Protein AF-A0A9W6T6T3-F1 (afdb_monomer_lite)

Organism: Ambrosiozyma monospora (NCBI:txid43982)

InterPro domains:
  IPR010401 Glycogen debranching enzyme [PTHR10569] (1-348)
  IPR017853 Glycoside hydrolase superfamily [SSF51445] (8-348)
  IPR032792 Glycogen debranching enzyme, glucanotransferase domain [PF14701] (1-348)

Radius of gyration: 26.03 Å; chains: 1; bounding box: 67×45×72 Å

Foldseek 3Di:
DQVCCCPVPVDFFADADEQWWDFLPDPVCLVVVLQFQWCVLAQLCVLLLLLLVQQLVCLACVVVVVQFQFQADVVSLVSVLVVCVVRRVVVSVSLQQQAAPLVVLLVVLVCCLPPVVVVAPLPDDDDPVCLPPLLSVLVVQLVPFFPDHGAGGDGNPRDGNSRVVNNPLCNNPNSDDSVVSSVSSSSSRVSNCVVSVVVVVVLVVLLSVLLSVVLCQQCPDPNHVNLGGRHSVRGSDARQWSWDQHPVRDIITGGFAADADVDQLQDQCSHRVHPCSSSVRGPGDSRIGTGDCDPHCVSRVVSLVVLLVVLLVSLLSGQEYEYPSVSNDHPVSVVVSVVSSCVNPVRYDYDDDDDD

Secondary structure (DSSP, 8-state):
-HHHHHHHH----EEEE--SEEETT-SHHHH-GGGB--TTT-GGGHHHHHHHHHHHHHHHHTTTTT--SS--SHHHHHHHHHHHIIIIIHHHTGGGGTS--HHHHHHHHHHHHHH-GGG--------HHHHT-HHHHHHHHHHHS-SS---S-STT-----HHHHHHHHHHHH-S--HHHHHHHHHHHHHHHHHHHHHHHHHHHHHHHHHHHHHHHHHHT-TTS----S--SSS-SS--SEEEEE-TTS-EEEEEEEEEETT--TTS-TTSTT--HHHHT-EEEEEEEEEB---SSGGGSHHHHHHHHHHHHHHHTT-SEEEETTGGGS-HHHHHHHHHHHHHH-TT-EEE-----

pLDDT: mean 94.69, std 6.97, range [38.06, 98.81]

Sequence (356 aa):
MIEDLESQHGILSLTDVVFNHTANNSPWIRDHPEVGYNAETAPHLTSAIELDKLLLHFSKYMKLHGYPSLIKDTSDLLKVMDGIKIHVLGDLKLWQFYVLNVIELLSELKEIWSTKKDKLTGKVHVPSDIVDNLSKLAEFVGKECSDKEFTLGVRYGNKIDTLKFADILLSIRGDADYSEIESYATKILDEVNLPLYRMYDEDSQEILEQLYNRIKYQRLEPNGPKLGEVTEDSPLTEPYFTRFTGKDGKEWALANNGWIWGGNPLVDFASSQSRCYLRREVIVWGDCVKLRYGKSPEDSPYLWSRMIEYAKLCASIFHGFRIDNCHSTPIHVGEALLDAAREVNPNLSHASLFHR

Structure (mmCIF, N/CA/C/O backbone):
data_AF-A0A9W6T6T3-F1
#
_entry.id   AF-A0A9W6T6T3-F1
#
loop_
_atom_site.group_PDB
_atom_site.id
_atom_site.type_symbol
_atom_site.label_atom_id
_atom_site.label_alt_id
_atom_site.label_comp_id
_atom_site.label_asym_id
_atom_site.label_entity_id
_atom_site.label_seq_id
_atom_site.pdbx_PDB_ins_code
_atom_site.Cartn_x
_atom_site.Cartn_y
_atom_site.Cartn_z
_atom_site.occupancy
_atom_site.B_iso_or_equiv
_atom_site.auth_seq_id
_atom_site.auth_comp_id
_atom_site.auth_asym_id
_atom_site.auth_atom_id
_atom_site.pdbx_PDB_model_num
ATOM 1 N N . MET A 1 1 ? -30.096 -10.503 31.276 1.00 93.50 1 MET A N 1
ATOM 2 C CA . MET A 1 1 ? -29.857 -9.052 31.084 1.00 93.50 1 MET A CA 1
ATOM 3 C C . MET A 1 1 ? -30.641 -8.493 29.906 1.00 93.50 1 MET A C 1
ATOM 5 O O . MET A 1 1 ? -31.524 -7.691 30.153 1.00 93.50 1 MET A O 1
ATOM 9 N N . ILE A 1 2 ? -30.347 -8.858 28.646 1.00 95.06 2 ILE A N 1
ATOM 10 C CA . ILE A 1 2 ? -31.084 -8.292 27.493 1.00 95.06 2 ILE A CA 1
ATOM 11 C C . ILE A 1 2 ? -32.568 -8.681 27.530 1.00 95.06 2 ILE A C 1
ATOM 13 O O . ILE A 1 2 ? -33.424 -7.813 27.414 1.00 95.06 2 ILE A O 1
ATOM 17 N N . GLU A 1 3 ? -32.867 -9.947 27.819 1.00 94.62 3 GLU A N 1
ATOM 18 C CA . GLU A 1 3 ? -34.244 -10.419 28.038 1.00 94.62 3 GLU A CA 1
ATOM 19 C C . GLU A 1 3 ? -34.943 -9.695 29.207 1.00 94.62 3 GLU A C 1
ATOM 21 O O . GLU A 1 3 ? -36.148 -9.455 29.161 1.00 94.62 3 GLU A O 1
ATOM 26 N N . ASP A 1 4 ? -34.201 -9.294 30.247 1.00 96.56 4 ASP A N 1
ATOM 27 C CA . ASP A 1 4 ? -34.761 -8.532 31.373 1.00 96.56 4 ASP A CA 1
ATOM 28 C C . ASP A 1 4 ? -35.130 -7.106 30.946 1.00 96.56 4 ASP A C 1
ATOM 30 O O . ASP A 1 4 ? -36.181 -6.601 31.330 1.00 96.56 4 ASP A O 1
ATOM 34 N N . LEU A 1 5 ? -34.299 -6.458 30.121 1.00 96.50 5 LEU A N 1
ATOM 35 C CA . LEU A 1 5 ? -34.596 -5.128 29.575 1.00 96.50 5 LEU A CA 1
ATOM 36 C C . LEU A 1 5 ? -35.877 -5.137 28.737 1.00 96.50 5 LEU A C 1
ATOM 38 O O . LEU A 1 5 ? -36.7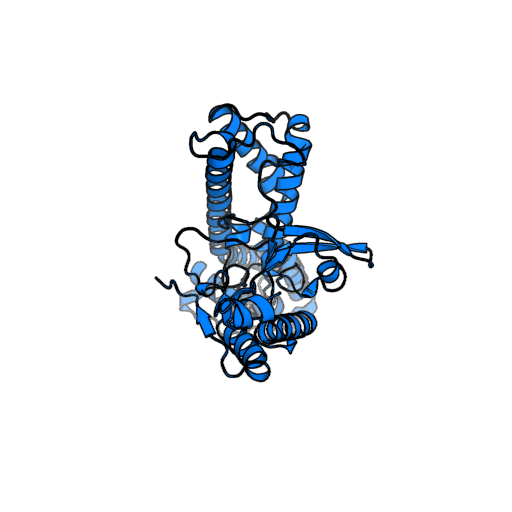01 -4.229 28.859 1.00 96.50 5 LEU A O 1
ATOM 42 N N . GLU A 1 6 ? -36.070 -6.174 27.928 1.00 94.88 6 GLU A N 1
ATOM 43 C CA . GLU A 1 6 ? -37.283 -6.317 27.132 1.00 94.88 6 GLU A CA 1
ATOM 44 C C . GLU A 1 6 ? -38.496 -6.615 28.023 1.00 94.88 6 GLU A C 1
ATOM 46 O O . GLU A 1 6 ? -39.468 -5.859 28.024 1.00 94.88 6 GLU A O 1
ATOM 51 N N . SER A 1 7 ? -38.434 -7.678 28.827 1.00 95.88 7 SER A N 1
ATOM 52 C CA . SER A 1 7 ? -39.594 -8.169 29.582 1.00 95.88 7 SER A CA 1
ATOM 53 C C . SER A 1 7 ? -40.001 -7.277 30.757 1.00 95.88 7 SER A C 1
ATOM 55 O O . SER A 1 7 ? -41.193 -7.145 31.036 1.00 95.88 7 SER A O 1
ATOM 57 N N . GLN A 1 8 ? -39.043 -6.653 31.450 1.00 97.19 8 GLN A N 1
ATOM 58 C CA . GLN A 1 8 ? -39.311 -5.854 32.653 1.00 97.19 8 GLN A CA 1
ATOM 59 C C . GLN A 1 8 ? -39.469 -4.365 32.352 1.00 97.19 8 GLN A C 1
ATOM 61 O O . GLN A 1 8 ? -40.136 -3.653 33.105 1.00 97.19 8 GLN A O 1
ATOM 66 N N . HIS A 1 9 ? -38.856 -3.880 31.268 1.00 96.94 9 HIS A N 1
ATOM 67 C CA . HIS A 1 9 ? -38.812 -2.451 30.961 1.00 96.94 9 HIS A CA 1
ATOM 68 C C . HIS A 1 9 ? -39.377 -2.089 29.582 1.00 96.94 9 HIS A C 1
ATOM 70 O O . HIS A 1 9 ? -39.534 -0.902 29.304 1.00 96.94 9 HIS A O 1
ATOM 76 N N . GLY A 1 10 ? -39.723 -3.063 28.732 1.00 95.81 10 GLY A N 1
ATOM 77 C CA . GLY A 1 10 ? -40.224 -2.808 27.378 1.00 95.81 10 GLY A CA 1
ATOM 78 C C . GLY A 1 10 ? -39.170 -2.192 26.452 1.00 95.81 10 GLY A C 1
ATOM 79 O O . GLY A 1 10 ? -39.522 -1.468 25.522 1.00 95.81 10 GLY A O 1
ATOM 80 N N . ILE A 1 11 ? -37.879 -2.417 26.733 1.00 96.38 11 ILE A N 1
ATOM 81 C CA . ILE A 1 11 ? -36.758 -1.789 26.026 1.00 96.38 11 ILE A CA 1
ATOM 82 C C . ILE A 1 11 ? -36.092 -2.802 25.093 1.00 96.38 11 ILE A C 1
ATOM 84 O O . ILE A 1 11 ? -35.477 -3.769 25.542 1.00 96.38 11 ILE A O 1
ATOM 88 N N . LEU A 1 12 ? -36.138 -2.526 23.788 1.00 95.12 12 LEU A N 1
ATOM 89 C CA . LEU A 1 12 ? -35.364 -3.267 22.791 1.00 95.12 12 LEU A CA 1
ATOM 90 C C . LEU A 1 12 ? -33.901 -2.813 22.798 1.00 95.12 12 LEU A C 1
ATOM 92 O O . LEU A 1 12 ? -33.588 -1.645 23.025 1.00 95.12 12 LEU A O 1
ATOM 96 N N . SER A 1 13 ? -33.001 -3.751 22.517 1.00 94.81 13 SER A N 1
ATOM 97 C CA . SER A 1 13 ? -31.551 -3.540 22.593 1.00 94.81 13 SER A CA 1
ATOM 98 C C . SER A 1 13 ? -30.874 -3.725 21.238 1.00 94.81 13 SER A C 1
ATOM 100 O O . SER A 1 13 ? -31.134 -4.711 20.546 1.00 94.81 13 SER A O 1
ATOM 102 N N . LEU A 1 14 ? -29.966 -2.807 20.905 1.00 94.94 14 LEU A N 1
ATOM 103 C CA . LEU A 1 14 ? -29.114 -2.833 19.713 1.00 94.94 14 LEU A CA 1
ATOM 104 C C . LEU A 1 14 ? -27.651 -3.052 20.119 1.00 94.94 14 LEU A C 1
ATOM 106 O O . LEU A 1 14 ? -27.259 -2.682 21.226 1.00 94.94 14 LEU A O 1
ATOM 110 N N . THR A 1 15 ? -26.841 -3.597 19.212 1.00 95.69 15 THR A N 1
ATOM 111 C CA . THR A 1 15 ? -25.385 -3.695 19.391 1.00 95.69 15 THR A CA 1
ATOM 112 C C . THR A 1 15 ? -24.632 -3.077 18.223 1.00 95.69 15 THR A C 1
ATOM 114 O O . THR A 1 15 ? -25.112 -3.107 17.087 1.00 95.69 15 THR A O 1
ATOM 117 N N . ASP A 1 16 ? -23.462 -2.511 18.508 1.00 95.56 16 ASP A N 1
ATOM 118 C CA . ASP A 1 16 ? -22.527 -2.088 17.474 1.00 95.56 16 ASP A CA 1
ATOM 119 C C . ASP A 1 16 ? -21.850 -3.311 16.863 1.00 95.56 16 ASP A C 1
ATOM 121 O O . ASP A 1 16 ? -21.204 -4.096 17.563 1.00 95.56 16 ASP A O 1
ATOM 125 N N . VAL A 1 17 ? -21.986 -3.456 15.547 1.00 96.62 17 VAL A N 1
ATOM 126 C CA . VAL A 1 17 ? -21.269 -4.469 14.777 1.00 96.62 17 VAL A CA 1
ATOM 127 C C . VAL A 1 17 ? -20.178 -3.817 13.948 1.00 96.62 17 VAL A C 1
ATOM 129 O O . VAL A 1 17 ? -20.414 -2.849 13.221 1.00 96.62 17 VAL A O 1
ATOM 132 N N . VAL A 1 18 ? -18.967 -4.358 14.064 1.00 96.62 18 VAL A N 1
ATOM 133 C CA . VAL A 1 18 ? -17.781 -3.847 13.374 1.00 96.62 18 VAL A CA 1
ATOM 134 C C . VAL A 1 18 ? -17.321 -4.886 12.366 1.00 96.62 18 VAL A C 1
ATOM 136 O O . VAL A 1 18 ? -16.779 -5.924 12.733 1.00 96.62 18 VAL A O 1
ATOM 139 N N . PHE A 1 19 ? -17.541 -4.609 11.081 1.00 96.75 19 PHE A N 1
ATOM 140 C CA . PHE A 1 19 ? -17.168 -5.535 10.007 1.00 96.75 19 PHE A CA 1
ATOM 141 C C . PHE A 1 19 ? -15.820 -5.210 9.364 1.00 96.75 19 PHE A C 1
ATOM 143 O O . PHE A 1 19 ? -15.179 -6.095 8.810 1.00 96.75 19 PHE A O 1
ATOM 150 N N . ASN A 1 20 ? -15.354 -3.967 9.457 1.00 96.25 20 ASN A N 1
ATOM 151 C CA . ASN A 1 20 ? -14.222 -3.488 8.658 1.00 96.25 20 ASN A CA 1
ATOM 152 C C . ASN A 1 20 ? -12.846 -3.767 9.269 1.00 96.25 20 ASN A C 1
ATOM 154 O O . ASN A 1 20 ? -11.838 -3.723 8.562 1.00 96.25 20 ASN A O 1
ATOM 158 N N . HIS A 1 21 ? -12.777 -3.987 10.581 1.00 97.69 21 HIS A N 1
ATOM 159 C CA . HIS A 1 21 ? -11.510 -4.078 11.294 1.00 97.69 21 HIS A CA 1
ATOM 160 C C . HIS A 1 21 ? -11.609 -4.908 12.578 1.00 97.69 21 HIS A C 1
ATOM 162 O O . HIS A 1 21 ? -12.693 -5.177 13.087 1.00 97.69 21 HIS A O 1
ATOM 168 N N . THR A 1 22 ? -10.454 -5.303 13.108 1.00 98.25 22 THR A N 1
ATOM 169 C CA . THR A 1 22 ? -10.308 -5.967 14.408 1.00 98.25 22 THR A CA 1
ATOM 170 C C . THR A 1 22 ? -9.138 -5.372 15.188 1.00 98.25 22 THR A C 1
ATOM 172 O O . THR A 1 22 ? -8.276 -4.727 14.600 1.00 98.25 22 THR A O 1
ATOM 175 N N . ALA A 1 23 ? -9.068 -5.597 16.499 1.00 98.12 23 ALA A N 1
ATOM 176 C CA . ALA A 1 23 ? -7.981 -5.070 17.319 1.00 98.12 23 ALA A CA 1
ATOM 177 C C . ALA A 1 23 ? -6.615 -5.646 16.898 1.00 98.12 23 ALA A C 1
ATOM 179 O O . ALA A 1 23 ? -6.490 -6.854 16.666 1.00 98.12 23 ALA A O 1
ATOM 180 N N . ASN A 1 24 ? -5.585 -4.800 16.869 1.00 96.69 24 ASN A N 1
ATOM 181 C CA . ASN A 1 24 ? -4.209 -5.140 16.484 1.00 96.69 24 ASN A CA 1
ATOM 182 C C . ASN A 1 24 ? -3.550 -6.217 17.363 1.00 96.69 24 ASN A C 1
ATOM 184 O O . ASN A 1 24 ? -2.595 -6.877 16.954 1.00 96.69 24 ASN A O 1
ATOM 188 N N . ASN A 1 25 ? -4.066 -6.427 18.571 1.00 96.69 25 ASN A N 1
ATOM 189 C CA . ASN A 1 25 ? -3.574 -7.415 19.518 1.00 96.69 25 ASN A CA 1
ATOM 190 C C . ASN A 1 25 ? -4.366 -8.732 19.494 1.00 96.69 25 ASN A C 1
ATOM 192 O O . ASN A 1 25 ? -4.007 -9.648 20.239 1.00 96.69 25 ASN A O 1
ATOM 196 N N . SER A 1 26 ? -5.372 -8.868 18.625 1.00 96.75 26 SER A N 1
ATOM 197 C CA . SER A 1 26 ? -6.179 -10.082 18.478 1.00 96.75 26 SER A CA 1
ATOM 198 C C . SER A 1 26 ? -5.304 -11.335 18.291 1.00 96.75 26 SER A C 1
ATOM 200 O O . SER A 1 26 ? -4.444 -11.361 17.414 1.00 96.75 26 SER A O 1
ATOM 202 N N . PRO A 1 27 ? -5.475 -12.410 19.082 1.00 95.62 27 PRO A N 1
ATOM 203 C CA . PRO A 1 27 ? -4.652 -13.612 18.918 1.00 95.62 27 PRO A CA 1
ATOM 204 C C . PRO A 1 27 ? -4.843 -14.287 17.555 1.00 95.62 27 PRO A C 1
ATOM 206 O O . PRO A 1 27 ? -3.871 -14.684 16.923 1.00 95.62 27 PRO A O 1
ATOM 209 N N . TRP A 1 28 ? -6.083 -14.332 17.063 1.00 95.88 28 TRP A N 1
ATOM 210 C CA . TRP A 1 28 ? -6.454 -15.067 15.853 1.00 95.88 28 TRP A CA 1
ATOM 211 C C . TRP A 1 28 ? -5.836 -14.512 14.564 1.00 95.88 28 TRP A C 1
ATOM 213 O O . TRP A 1 28 ? -5.581 -15.291 13.656 1.00 95.88 28 TRP A O 1
ATOM 223 N N . ILE A 1 29 ? -5.522 -13.212 14.479 1.00 96.25 29 ILE A N 1
ATOM 224 C CA . ILE A 1 29 ? -4.829 -12.656 13.299 1.00 96.25 29 ILE A CA 1
ATOM 225 C C . ILE A 1 29 ? -3.371 -13.128 13.198 1.00 96.25 29 ILE A C 1
ATOM 227 O O . ILE A 1 29 ? -2.765 -13.010 12.141 1.00 96.25 29 ILE A O 1
ATOM 231 N N . ARG A 1 30 ? -2.798 -13.666 14.286 1.00 95.50 30 ARG A N 1
ATOM 232 C CA . ARG A 1 30 ? -1.459 -14.278 14.269 1.00 95.50 30 ARG A CA 1
ATOM 233 C C . ARG A 1 30 ? -1.491 -15.710 13.752 1.00 95.50 30 ARG A C 1
ATOM 235 O O . ARG A 1 30 ? -0.508 -16.165 13.179 1.00 95.50 30 ARG A O 1
ATOM 242 N N . ASP A 1 31 ? -2.605 -16.403 13.977 1.00 95.44 31 ASP A N 1
ATOM 243 C CA . ASP A 1 31 ? -2.859 -17.733 13.422 1.00 95.44 31 ASP A CA 1
ATOM 244 C C . ASP A 1 31 ? -3.328 -17.650 11.963 1.00 95.44 31 ASP A C 1
ATOM 246 O O . ASP A 1 31 ? -3.028 -18.542 11.176 1.00 95.44 31 ASP A O 1
ATOM 250 N N . HIS A 1 32 ? -4.010 -16.554 11.615 1.00 96.81 32 HIS A N 1
ATOM 251 C CA . HIS A 1 32 ? -4.603 -16.298 10.306 1.00 96.81 32 HIS A CA 1
ATOM 252 C C . HIS A 1 32 ? -4.198 -14.919 9.750 1.00 96.81 32 HIS A C 1
ATOM 254 O O . HIS A 1 32 ? -5.034 -14.016 9.662 1.00 96.81 32 HIS A O 1
ATOM 260 N N . PRO A 1 33 ? -2.917 -14.690 9.406 1.00 96.88 33 PRO A N 1
ATOM 261 C CA . PRO A 1 33 ? -2.451 -13.400 8.891 1.00 96.88 33 PRO A CA 1
ATOM 262 C C . PRO A 1 33 ? -3.050 -13.026 7.521 1.00 96.88 33 PRO A C 1
ATOM 264 O O . PRO A 1 33 ? -3.052 -11.849 7.150 1.00 96.88 33 PRO A O 1
ATOM 267 N N . GLU A 1 34 ? -3.584 -13.996 6.773 1.00 97.19 34 GLU A N 1
ATOM 268 C CA . GLU A 1 34 ? -4.227 -13.830 5.463 1.00 97.19 34 GLU A CA 1
ATOM 269 C C . GLU A 1 34 ? -5.535 -13.022 5.501 1.00 97.19 34 GLU A C 1
ATOM 271 O O . GLU A 1 34 ? -6.006 -12.547 4.463 1.00 97.19 34 GLU A O 1
ATOM 276 N N . VAL A 1 35 ? -6.114 -12.848 6.691 1.00 98.00 35 VAL A N 1
ATOM 277 C CA . VAL A 1 35 ? -7.361 -12.096 6.918 1.00 98.00 35 VAL A CA 1
ATOM 278 C C . VAL A 1 35 ? -7.180 -10.588 6.781 1.00 98.00 35 VAL A C 1
ATOM 280 O O . VAL A 1 35 ? -8.166 -9.864 6.686 1.00 98.00 35 VAL A O 1
ATOM 283 N N . GLY A 1 36 ? -5.936 -10.107 6.800 1.00 98.12 36 GLY A N 1
ATOM 284 C CA . GLY A 1 36 ? -5.585 -8.712 6.568 1.00 98.12 36 GLY A CA 1
ATOM 285 C C . GLY A 1 36 ? -4.953 -8.491 5.195 1.00 98.12 36 GLY A C 1
ATOM 286 O O . GLY A 1 36 ? -4.658 -9.427 4.445 1.00 98.12 36 GLY A O 1
ATOM 287 N N . TYR A 1 37 ? -4.708 -7.223 4.877 1.00 98.50 37 TYR A N 1
ATOM 288 C CA . TYR A 1 37 ? -3.904 -6.829 3.720 1.00 98.50 37 TYR A CA 1
ATOM 289 C C . TYR A 1 37 ? -2.428 -6.862 4.120 1.00 98.50 37 TYR A C 1
ATOM 291 O O . TYR A 1 37 ? -2.008 -6.089 4.980 1.00 98.50 37 TYR A O 1
ATOM 299 N N . ASN A 1 38 ? -1.654 -7.768 3.527 1.00 97.62 38 ASN A N 1
ATOM 300 C CA . ASN A 1 38 ? -0.231 -7.965 3.802 1.00 97.62 38 ASN A CA 1
ATOM 301 C C . ASN A 1 38 ? 0.548 -8.146 2.483 1.00 97.62 38 ASN A C 1
ATOM 303 O O . ASN A 1 38 ? -0.046 -8.121 1.411 1.00 97.62 38 ASN A O 1
ATOM 307 N N . ALA A 1 39 ? 1.869 -8.334 2.535 1.00 96.44 39 ALA A N 1
ATOM 308 C CA . ALA A 1 39 ? 2.695 -8.436 1.324 1.00 96.44 39 ALA A CA 1
ATOM 309 C C . ALA A 1 39 ? 2.342 -9.621 0.396 1.00 96.44 39 ALA A C 1
ATOM 311 O O . ALA A 1 39 ? 2.706 -9.592 -0.776 1.00 96.44 39 ALA A O 1
ATOM 312 N N . GLU A 1 40 ? 1.648 -10.651 0.888 1.00 95.81 40 GLU A N 1
ATOM 313 C CA . GLU A 1 40 ? 1.199 -11.784 0.069 1.00 95.81 40 GLU A CA 1
ATOM 314 C C . GLU A 1 40 ? -0.203 -11.571 -0.489 1.00 95.81 40 GLU A C 1
ATOM 316 O O . GLU A 1 40 ? -0.440 -11.780 -1.675 1.00 95.81 40 GLU A O 1
ATOM 321 N N . THR A 1 41 ? -1.136 -11.138 0.359 1.00 97.00 41 THR A N 1
ATOM 322 C CA . THR A 1 41 ? -2.536 -10.935 -0.035 1.00 97.00 41 THR A CA 1
ATOM 323 C C . THR A 1 41 ? -2.753 -9.632 -0.802 1.00 97.00 41 THR A C 1
ATOM 325 O O . THR A 1 41 ? -3.720 -9.505 -1.550 1.00 97.00 41 THR A O 1
ATOM 328 N N . ALA A 1 42 ? -1.857 -8.662 -0.619 1.00 96.94 42 ALA A N 1
ATOM 329 C CA . ALA A 1 42 ? -1.881 -7.336 -1.218 1.00 96.94 42 ALA A CA 1
ATOM 330 C C . ALA A 1 42 ? -0.452 -6.875 -1.593 1.00 96.94 42 ALA A C 1
ATOM 332 O O . ALA A 1 42 ? 0.077 -5.942 -0.980 1.00 96.94 42 ALA A O 1
ATOM 333 N N . PRO A 1 43 ? 0.195 -7.492 -2.606 1.00 95.75 43 PRO A N 1
ATOM 334 C CA . PRO A 1 43 ? 1.580 -7.175 -2.979 1.00 95.75 43 PRO A CA 1
ATOM 335 C C . PRO A 1 43 ? 1.807 -5.714 -3.394 1.00 95.75 43 PRO A C 1
ATOM 337 O O . PRO A 1 43 ? 2.915 -5.200 -3.282 1.00 95.75 43 PRO A O 1
ATOM 340 N N . HIS A 1 44 ? 0.766 -5.008 -3.847 1.00 95.81 44 HIS A N 1
ATOM 341 C CA . HIS A 1 44 ? 0.834 -3.573 -4.153 1.00 95.81 44 HIS A CA 1
ATOM 342 C C . HIS A 1 44 ? 1.130 -2.704 -2.921 1.00 95.81 44 HIS A C 1
ATOM 344 O O . HIS A 1 44 ? 1.562 -1.565 -3.075 1.00 95.81 44 HIS A O 1
ATOM 350 N N . LEU A 1 45 ? 0.937 -3.228 -1.704 1.00 98.00 45 LEU A N 1
ATOM 351 C CA . LEU A 1 45 ? 1.266 -2.541 -0.453 1.00 98.00 45 LEU A CA 1
ATOM 352 C C . LEU A 1 45 ? 2.715 -2.756 -0.000 1.00 98.00 45 LEU A C 1
ATOM 354 O O . LEU A 1 45 ? 3.114 -2.151 0.993 1.00 98.00 45 LEU A O 1
ATOM 358 N N . THR A 1 46 ? 3.523 -3.580 -0.678 1.00 97.94 46 THR A N 1
ATOM 359 C CA . THR A 1 46 ? 4.898 -3.881 -0.238 1.00 97.94 46 THR A CA 1
ATOM 360 C C . THR A 1 46 ? 5.747 -2.618 -0.075 1.00 97.94 46 THR A C 1
ATOM 362 O O . THR A 1 46 ? 6.410 -2.460 0.951 1.00 97.94 46 THR A O 1
ATOM 365 N N . SER A 1 47 ? 5.666 -1.669 -1.012 1.00 98.12 47 SER A N 1
ATOM 366 C CA . SER A 1 47 ? 6.365 -0.380 -0.907 1.00 98.12 47 SER A CA 1
ATOM 367 C C . SER A 1 47 ? 5.916 0.438 0.313 1.00 98.12 47 SER A C 1
ATOM 369 O O . SER A 1 47 ? 6.750 1.010 1.015 1.00 98.12 47 SER A O 1
ATOM 371 N N . ALA A 1 48 ? 4.616 0.447 0.623 1.00 98.62 48 ALA A N 1
ATOM 372 C CA . ALA A 1 48 ? 4.062 1.128 1.794 1.00 98.62 48 ALA A CA 1
ATOM 373 C C . ALA A 1 48 ? 4.469 0.447 3.113 1.00 98.62 48 ALA A C 1
ATOM 375 O O . ALA A 1 48 ? 4.771 1.128 4.094 1.00 98.62 48 ALA A O 1
ATOM 376 N N . ILE A 1 49 ? 4.519 -0.890 3.133 1.00 98.69 49 ILE A N 1
ATOM 377 C CA . ILE A 1 49 ? 4.987 -1.683 4.279 1.00 98.69 49 ILE A CA 1
ATOM 378 C C . ILE A 1 49 ? 6.451 -1.355 4.586 1.00 98.69 49 ILE A C 1
ATOM 380 O O . ILE A 1 49 ? 6.811 -1.205 5.759 1.00 98.69 49 ILE A O 1
ATOM 384 N N . GLU A 1 50 ? 7.299 -1.253 3.561 1.00 98.56 50 GLU A N 1
ATOM 385 C CA . GLU A 1 50 ? 8.711 -0.906 3.725 1.00 98.56 50 GLU A CA 1
ATOM 386 C C . GLU A 1 50 ? 8.901 0.555 4.153 1.00 98.56 50 GLU A C 1
ATOM 388 O O . GLU A 1 50 ? 9.662 0.811 5.090 1.00 98.56 50 GLU A O 1
ATOM 393 N N . LEU A 1 51 ? 8.157 1.493 3.555 1.00 98.81 51 LEU A N 1
ATOM 394 C CA . LEU A 1 51 ? 8.147 2.902 3.962 1.00 98.81 51 LEU A CA 1
ATOM 395 C C . LEU A 1 51 ? 7.796 3.052 5.446 1.00 98.81 51 LEU A C 1
ATOM 397 O O . LEU A 1 51 ? 8.525 3.693 6.199 1.00 98.81 51 LEU A O 1
ATOM 401 N N . ASP A 1 52 ? 6.706 2.424 5.885 1.00 98.75 52 ASP A N 1
ATOM 402 C CA . ASP A 1 52 ? 6.257 2.478 7.275 1.00 98.75 52 ASP A CA 1
ATOM 403 C C . ASP A 1 52 ? 7.296 1.890 8.243 1.00 98.75 52 ASP A C 1
ATOM 405 O O . ASP A 1 52 ? 7.558 2.457 9.303 1.00 98.75 52 ASP A O 1
ATOM 409 N N . LYS A 1 53 ? 7.962 0.793 7.857 1.00 98.31 53 LYS A N 1
ATOM 410 C CA . LYS A 1 53 ? 9.022 0.177 8.669 1.00 98.31 53 LYS A CA 1
ATOM 411 C C . LYS A 1 53 ? 10.191 1.141 8.865 1.00 98.31 53 LYS A C 1
ATOM 413 O O . LYS A 1 53 ? 10.694 1.269 9.980 1.00 98.31 53 LYS A O 1
ATOM 418 N N . LEU A 1 54 ? 10.618 1.805 7.792 1.00 98.44 54 LEU A N 1
ATOM 419 C CA . LEU A 1 54 ? 11.716 2.767 7.834 1.00 98.44 54 LEU A CA 1
ATOM 420 C C . LEU A 1 54 ? 11.339 4.038 8.602 1.00 98.44 54 LEU A C 1
ATOM 422 O O . LEU A 1 54 ? 12.169 4.543 9.351 1.00 98.44 54 LEU A O 1
ATOM 426 N N . LEU A 1 55 ? 10.094 4.513 8.503 1.00 98.62 55 LEU A N 1
ATOM 427 C CA . LEU A 1 55 ? 9.601 5.644 9.298 1.00 98.62 55 LEU A CA 1
ATOM 428 C C . LEU A 1 55 ? 9.605 5.333 10.800 1.00 98.62 55 LEU A C 1
ATOM 430 O O 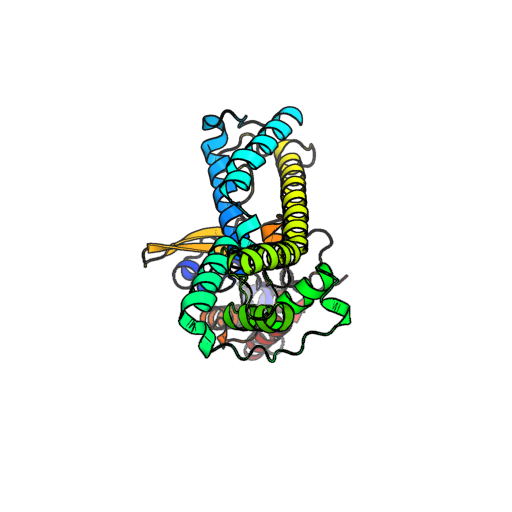. LEU A 1 55 ? 10.099 6.134 11.595 1.00 98.62 55 LEU A O 1
ATOM 434 N N . LEU A 1 56 ? 9.115 4.155 11.198 1.00 97.88 56 LEU A N 1
ATOM 435 C CA . LEU A 1 56 ? 9.144 3.715 12.597 1.00 97.88 56 LEU A CA 1
ATOM 436 C C . LEU A 1 56 ? 10.582 3.518 13.098 1.00 97.88 56 LEU A C 1
ATOM 438 O O . LEU A 1 56 ? 10.913 3.913 14.217 1.00 97.88 56 LEU A O 1
ATOM 442 N N . HIS A 1 57 ? 11.460 2.967 12.258 1.00 97.50 57 HIS A N 1
ATOM 443 C CA . HIS A 1 57 ? 12.883 2.858 12.566 1.00 97.50 57 HIS A CA 1
ATOM 444 C C . HIS A 1 57 ? 13.520 4.242 12.764 1.00 97.50 57 HIS A C 1
ATOM 446 O O . HIS A 1 57 ? 14.157 4.490 13.786 1.00 97.50 57 HIS A O 1
ATOM 452 N N . PHE A 1 58 ? 13.295 5.177 11.839 1.00 97.94 58 PHE A N 1
ATOM 453 C CA . PHE A 1 58 ? 13.779 6.550 11.949 1.00 97.94 58 PHE A CA 1
ATOM 454 C C . PHE A 1 58 ? 13.268 7.226 13.225 1.00 97.94 58 PHE A C 1
ATOM 456 O O . PHE A 1 58 ? 14.060 7.805 13.961 1.00 97.94 58 PHE A O 1
ATOM 463 N N . SER A 1 59 ? 11.980 7.069 13.547 1.00 97.19 59 SER A N 1
ATOM 464 C CA . SER A 1 59 ? 11.380 7.554 14.794 1.00 97.19 59 SER A CA 1
ATOM 465 C C . SER A 1 59 ? 12.129 7.049 16.031 1.00 97.19 59 SER A C 1
ATOM 467 O O . SER A 1 59 ? 12.466 7.834 16.918 1.00 97.19 59 SER A O 1
ATOM 469 N N . LYS A 1 60 ? 12.432 5.746 16.086 1.00 96.50 60 LYS A N 1
ATOM 470 C CA . LYS A 1 60 ? 13.145 5.121 17.209 1.00 96.50 60 LYS A CA 1
ATOM 471 C C . LYS A 1 60 ? 14.579 5.637 17.363 1.00 96.50 60 LYS A C 1
ATOM 473 O O . LYS A 1 60 ? 15.043 5.835 18.485 1.00 96.50 60 LYS A O 1
ATOM 478 N N . TYR A 1 61 ? 15.274 5.876 16.253 1.00 95.62 61 TYR A N 1
ATOM 479 C CA . TYR A 1 61 ? 16.692 6.261 16.239 1.00 95.62 61 TYR A CA 1
ATOM 480 C C . TYR A 1 61 ? 16.934 7.749 15.958 1.00 95.62 61 TYR A C 1
ATOM 482 O O . TYR A 1 61 ? 18.071 8.167 15.744 1.00 95.62 61 TYR A O 1
ATOM 490 N N . MET A 1 62 ? 15.894 8.580 16.020 1.00 93.56 62 MET A N 1
ATOM 491 C CA . MET A 1 62 ? 15.951 9.981 15.603 1.00 93.56 62 MET A CA 1
ATOM 492 C C . MET A 1 62 ? 17.032 10.786 16.348 1.00 93.56 62 MET A C 1
ATOM 494 O O . MET A 1 62 ? 17.818 11.497 15.720 1.00 93.56 62 MET A O 1
ATOM 498 N N . LYS A 1 63 ? 17.156 10.586 17.673 1.00 93.31 63 LYS A N 1
ATOM 499 C CA . LYS A 1 63 ? 18.220 11.195 18.499 1.00 93.31 63 LYS A CA 1
ATOM 500 C C . LYS A 1 63 ? 19.620 10.753 18.076 1.00 93.31 63 LYS A C 1
ATOM 502 O O . LYS A 1 63 ? 20.536 11.569 18.053 1.00 93.31 63 LYS A O 1
ATOM 507 N N . LEU A 1 64 ? 19.788 9.466 17.762 1.00 93.00 64 LEU A N 1
ATOM 508 C CA . LEU A 1 64 ? 21.078 8.891 17.374 1.00 93.00 64 LEU A CA 1
ATOM 509 C C . LEU A 1 64 ? 21.560 9.467 16.037 1.00 93.00 64 LEU A C 1
ATOM 511 O O . LEU A 1 64 ? 22.754 9.680 15.853 1.00 93.00 64 LEU A O 1
ATOM 515 N N . HIS A 1 65 ? 20.625 9.775 15.141 1.00 91.25 65 HIS A N 1
ATOM 516 C CA . HIS A 1 65 ? 20.906 10.440 13.873 1.00 91.25 65 HIS A CA 1
ATOM 517 C C . HIS A 1 65 ? 21.059 11.971 13.988 1.00 91.25 65 HIS A C 1
ATOM 519 O O . HIS A 1 65 ? 21.277 12.636 12.980 1.00 91.25 65 HIS A O 1
ATOM 525 N N . GLY A 1 66 ? 20.981 12.542 15.197 1.00 94.19 66 GLY A N 1
ATOM 526 C CA . GLY A 1 66 ? 21.186 13.974 15.436 1.00 94.19 66 GLY A CA 1
ATOM 527 C C . GLY A 1 66 ? 19.959 14.861 15.195 1.00 94.19 66 GLY A C 1
ATOM 528 O O . GLY A 1 66 ? 20.098 16.083 15.167 1.00 94.19 66 GLY A O 1
ATOM 529 N N . TYR A 1 67 ? 18.764 14.281 15.052 1.00 96.06 67 TYR A N 1
ATOM 530 C CA . TYR A 1 67 ? 17.512 15.024 14.868 1.00 96.06 67 TYR A CA 1
ATOM 531 C C . TYR A 1 67 ? 16.767 15.224 16.203 1.00 96.06 67 TYR A C 1
ATOM 533 O O . TYR A 1 67 ? 16.874 14.392 17.113 1.00 96.06 67 TYR A O 1
ATOM 541 N N . PRO A 1 68 ? 16.002 16.323 16.357 1.00 95.06 68 PRO A N 1
ATOM 542 C CA . PRO A 1 68 ? 15.313 16.632 17.608 1.00 95.06 68 PRO A CA 1
ATOM 543 C C . PRO A 1 68 ? 14.143 15.673 17.871 1.00 95.06 68 PRO A C 1
ATOM 545 O O . PRO A 1 68 ? 13.218 15.585 17.073 1.00 95.06 68 PRO A O 1
ATOM 548 N N . SER A 1 69 ? 14.139 15.008 19.032 1.00 95.19 69 SER A N 1
ATOM 549 C CA . SER A 1 69 ? 13.009 14.189 19.517 1.00 95.19 69 SER A CA 1
ATOM 550 C C . SER A 1 69 ? 11.820 14.999 20.006 1.00 95.19 69 SER A C 1
ATOM 552 O O . SER A 1 69 ? 10.686 14.538 19.925 1.00 95.19 69 SER A O 1
ATOM 554 N N . LEU A 1 70 ? 12.064 16.203 20.516 1.00 96.88 70 LEU A N 1
ATOM 555 C CA . LEU A 1 70 ? 11.025 17.136 20.922 1.00 96.88 70 LEU A CA 1
ATOM 556 C C . LEU A 1 70 ? 10.936 18.244 19.876 1.00 96.88 70 LEU A C 1
ATOM 558 O O . LEU A 1 70 ? 11.780 19.136 19.854 1.00 96.88 70 LEU A O 1
ATOM 562 N N . ILE A 1 71 ? 9.913 18.173 19.029 1.00 97.62 71 ILE A N 1
ATOM 563 C CA . ILE A 1 71 ? 9.658 19.148 17.966 1.00 97.62 71 ILE A CA 1
ATOM 564 C C . ILE A 1 71 ? 8.936 20.344 18.590 1.00 97.62 71 ILE A C 1
ATOM 566 O O . ILE A 1 71 ? 7.792 20.211 19.021 1.00 97.62 71 ILE A O 1
ATOM 570 N N . LYS A 1 72 ? 9.608 21.496 18.690 1.00 96.75 72 LYS A N 1
ATOM 571 C CA . LYS A 1 72 ? 9.059 22.679 19.383 1.00 96.75 72 LYS A CA 1
ATOM 572 C C . LYS A 1 72 ? 8.447 23.701 18.440 1.00 96.75 72 LYS A C 1
ATOM 574 O O . LYS A 1 72 ? 7.565 24.458 18.837 1.00 96.75 72 LYS A O 1
ATOM 579 N N . ASP A 1 73 ? 8.931 23.733 17.208 1.00 97.81 73 ASP A N 1
ATOM 580 C CA . ASP A 1 73 ? 8.515 24.686 16.198 1.00 97.81 73 ASP A CA 1
ATOM 581 C C . ASP A 1 73 ? 8.679 24.110 14.784 1.00 97.81 73 ASP A C 1
ATOM 583 O O . ASP A 1 73 ? 9.085 22.964 14.572 1.00 97.81 73 ASP A O 1
ATOM 587 N N . THR A 1 74 ? 8.337 24.929 13.792 1.00 97.81 74 THR A N 1
ATOM 588 C CA . THR A 1 74 ? 8.417 24.540 12.380 1.00 97.81 74 THR A CA 1
ATOM 589 C C . THR A 1 74 ? 9.862 24.340 11.905 1.00 97.81 74 THR A C 1
ATOM 591 O O . THR A 1 74 ? 10.085 23.561 10.985 1.00 97.81 74 THR A O 1
ATOM 594 N N . SER A 1 75 ? 10.853 24.997 12.517 1.00 98.00 75 SER A N 1
ATOM 595 C CA . SER A 1 75 ? 12.268 24.829 12.158 1.00 98.00 75 SER A CA 1
ATOM 596 C C . SER A 1 75 ? 12.771 23.443 12.558 1.00 98.00 75 SER A C 1
ATOM 598 O O . SER A 1 75 ? 13.415 22.763 11.758 1.00 98.00 75 SER A O 1
ATOM 600 N N . ASP A 1 76 ? 12.412 22.980 13.758 1.00 98.00 76 ASP A N 1
ATOM 601 C CA . ASP A 1 76 ? 12.686 21.606 14.186 1.00 98.00 76 ASP A CA 1
ATOM 602 C C . ASP A 1 76 ? 12.000 20.588 13.269 1.00 98.00 76 ASP A C 1
ATOM 604 O O . ASP A 1 76 ? 12.630 19.616 12.851 1.00 98.00 76 ASP A O 1
ATOM 608 N N . LEU A 1 77 ? 10.740 20.837 12.895 1.00 98.38 77 LEU A N 1
ATOM 609 C CA . LEU A 1 77 ? 10.009 19.970 11.971 1.00 98.38 77 LEU A CA 1
ATOM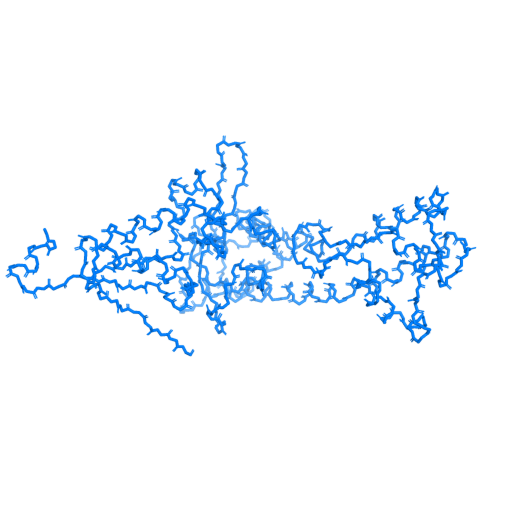 610 C C . LEU A 1 77 ? 10.699 19.876 10.603 1.00 98.38 77 LEU A C 1
ATOM 612 O O . LEU A 1 77 ? 10.850 18.779 10.077 1.00 98.38 77 LEU A O 1
ATOM 616 N N . LEU A 1 78 ? 11.162 20.992 10.033 1.00 98.38 78 LEU A N 1
ATOM 617 C CA . LEU A 1 78 ? 11.866 20.981 8.746 1.00 98.38 78 LEU A CA 1
ATOM 618 C C . LEU A 1 78 ? 13.159 20.152 8.802 1.00 98.38 78 LEU A C 1
ATOM 620 O O . LEU A 1 78 ? 13.410 19.373 7.886 1.00 98.38 78 LEU A O 1
ATOM 624 N N . LYS A 1 79 ? 13.921 20.221 9.903 1.00 97.94 79 LYS A N 1
ATOM 625 C CA . LYS A 1 79 ? 15.101 19.356 10.102 1.00 97.94 79 LYS A CA 1
ATOM 626 C C . LYS A 1 79 ? 14.724 17.877 10.146 1.00 97.94 79 LYS A C 1
ATOM 628 O O . LYS A 1 79 ? 15.419 17.051 9.564 1.00 97.94 79 LYS A O 1
ATOM 633 N N . VAL A 1 80 ? 13.629 17.537 10.829 1.00 98.25 80 VAL A N 1
ATOM 634 C CA . VAL A 1 80 ? 13.108 16.161 10.871 1.00 98.25 80 VAL A CA 1
ATOM 635 C C . VAL A 1 80 ? 12.689 15.697 9.472 1.00 98.25 80 VAL A C 1
ATOM 637 O O . VAL A 1 80 ? 13.019 14.578 9.086 1.00 98.25 80 VAL A O 1
ATOM 640 N N . MET A 1 81 ? 12.041 16.557 8.680 1.00 98.56 81 MET A N 1
ATOM 641 C CA . MET A 1 81 ? 11.683 16.249 7.290 1.00 98.56 81 MET A CA 1
ATOM 642 C C . MET A 1 81 ? 12.909 16.021 6.401 1.00 98.56 81 MET A C 1
ATOM 644 O O . MET A 1 81 ? 12.884 15.126 5.558 1.00 98.56 81 MET A O 1
ATOM 648 N N . ASP A 1 82 ? 13.993 16.775 6.590 1.00 97.81 82 ASP A N 1
ATOM 649 C CA . ASP A 1 82 ? 15.252 16.511 5.885 1.00 97.81 82 ASP A CA 1
ATOM 650 C C . ASP A 1 82 ? 15.862 15.167 6.307 1.00 97.81 82 ASP A C 1
ATOM 652 O O . ASP A 1 82 ? 16.333 14.408 5.459 1.00 97.81 82 ASP A O 1
ATOM 656 N N . GLY A 1 83 ? 15.747 14.808 7.588 1.00 97.81 83 GLY A N 1
ATOM 657 C CA . GLY A 1 83 ? 16.112 13.480 8.074 1.00 97.81 83 GLY A CA 1
ATOM 658 C C . GLY A 1 83 ? 15.303 12.351 7.442 1.00 97.81 83 GLY A C 1
ATOM 659 O O . GLY A 1 83 ? 15.884 11.337 7.060 1.00 97.81 83 GLY A O 1
ATOM 660 N N . ILE A 1 84 ? 13.996 12.541 7.243 1.00 98.38 84 ILE A N 1
ATOM 661 C CA . ILE A 1 84 ? 13.139 11.587 6.523 1.00 98.38 84 ILE A CA 1
ATOM 662 C C . ILE A 1 84 ? 13.605 11.434 5.067 1.00 98.38 84 ILE A C 1
ATOM 664 O O . ILE A 1 84 ? 13.737 10.312 4.579 1.00 98.38 84 ILE A O 1
ATOM 668 N N . LYS A 1 85 ? 13.913 12.529 4.362 1.00 98.00 85 LYS A N 1
ATOM 669 C CA . LYS A 1 85 ? 14.417 12.442 2.977 1.00 98.00 85 LYS A CA 1
ATOM 670 C C . LYS A 1 85 ? 15.695 11.601 2.893 1.00 98.00 85 LYS A C 1
ATOM 672 O O . LYS A 1 85 ? 15.814 10.771 1.996 1.00 98.00 85 LYS A O 1
ATOM 677 N N . ILE A 1 86 ? 16.620 11.792 3.835 1.00 96.44 86 ILE A N 1
ATOM 678 C CA . ILE A 1 86 ? 17.925 11.118 3.843 1.00 96.44 86 ILE A CA 1
ATOM 679 C C . ILE A 1 86 ? 17.798 9.655 4.289 1.00 96.44 86 ILE A C 1
ATOM 681 O O . ILE A 1 86 ? 18.184 8.757 3.549 1.00 96.44 86 ILE A O 1
ATOM 685 N N . HIS A 1 87 ? 17.256 9.415 5.484 1.00 96.50 87 HIS A N 1
ATOM 686 C CA . HIS A 1 87 ? 17.311 8.114 6.167 1.00 96.50 87 HIS A CA 1
ATOM 687 C C . HIS A 1 87 ? 16.096 7.218 5.915 1.00 96.50 87 HIS A C 1
ATOM 689 O O . HIS A 1 87 ? 16.077 6.070 6.351 1.00 96.50 87 HIS A O 1
ATOM 695 N N . VAL A 1 88 ? 15.051 7.738 5.268 1.00 98.12 88 VAL A N 1
ATOM 696 C CA . VAL A 1 88 ? 13.857 6.956 4.928 1.00 98.12 88 VAL A CA 1
ATOM 697 C C . VAL A 1 88 ? 13.734 6.849 3.418 1.00 98.12 88 VAL A C 1
ATOM 699 O O . VAL A 1 88 ? 13.864 5.752 2.886 1.00 98.12 88 VAL A O 1
ATOM 702 N N . LEU A 1 89 ? 13.529 7.960 2.704 1.00 97.38 89 LEU A N 1
ATOM 703 C CA . LEU A 1 89 ? 13.313 7.904 1.251 1.00 97.38 89 LEU A CA 1
ATOM 704 C C . LEU A 1 89 ? 14.583 7.502 0.485 1.00 97.38 89 LEU A C 1
ATOM 706 O O . LEU A 1 89 ? 14.501 6.690 -0.439 1.00 97.38 89 LEU A O 1
ATOM 710 N N . GLY A 1 90 ? 15.748 8.009 0.903 1.00 95.88 90 GLY A N 1
ATOM 711 C CA . GLY A 1 90 ? 17.045 7.629 0.337 1.00 95.88 90 GLY A CA 1
ATOM 712 C C . GLY A 1 90 ? 17.335 6.130 0.460 1.00 95.88 90 GLY A C 1
ATOM 713 O O . GLY A 1 90 ? 17.725 5.492 -0.520 1.00 95.88 90 GLY A O 1
ATOM 714 N N . ASP A 1 91 ? 17.062 5.551 1.631 1.00 96.50 91 ASP A N 1
ATOM 715 C CA . ASP A 1 91 ? 17.293 4.128 1.907 1.00 96.50 91 ASP A CA 1
ATOM 716 C C . ASP A 1 91 ? 16.218 3.221 1.287 1.00 96.50 91 ASP A C 1
ATOM 718 O O . ASP A 1 91 ? 16.521 2.113 0.835 1.00 96.50 91 ASP A O 1
ATOM 722 N N . LEU A 1 92 ? 14.970 3.696 1.198 1.00 97.69 92 LEU A N 1
ATOM 723 C CA . LEU A 1 92 ? 13.849 2.942 0.633 1.00 97.69 92 LEU A CA 1
ATOM 724 C C . LEU A 1 92 ? 14.051 2.622 -0.849 1.00 97.69 92 LEU A C 1
ATOM 726 O O . LEU A 1 92 ? 13.535 1.608 -1.317 1.00 97.69 92 LEU A O 1
ATOM 730 N N . LYS A 1 93 ? 14.771 3.462 -1.609 1.00 97.00 93 LYS A N 1
ATOM 731 C CA . LYS A 1 93 ? 14.902 3.328 -3.075 1.00 97.00 93 LYS A CA 1
ATOM 732 C C . LYS A 1 93 ? 13.536 3.093 -3.733 1.00 97.00 93 LYS A C 1
ATOM 734 O O . LYS A 1 93 ? 13.351 2.133 -4.481 1.00 97.00 93 LYS A O 1
ATOM 739 N N . LEU A 1 94 ? 12.563 3.936 -3.379 1.00 97.75 94 LEU A N 1
ATOM 740 C CA . LEU A 1 94 ? 11.148 3.747 -3.710 1.00 97.75 94 LEU A CA 1
ATOM 741 C C . LEU A 1 94 ? 10.901 3.608 -5.222 1.00 97.75 94 LEU A C 1
ATOM 743 O O . LEU A 1 94 ? 10.083 2.794 -5.635 1.00 97.75 94 LEU A O 1
ATOM 747 N N . TRP A 1 95 ? 11.669 4.316 -6.050 1.00 97.56 95 TRP A N 1
ATOM 748 C CA . TRP A 1 95 ? 11.608 4.239 -7.513 1.00 97.56 95 TRP A CA 1
ATOM 749 C C . TRP A 1 95 ? 11.725 2.805 -8.072 1.00 97.56 95 TRP A C 1
ATOM 751 O O . TRP A 1 95 ? 11.131 2.500 -9.104 1.00 97.56 95 TRP A O 1
ATOM 761 N N . GLN A 1 96 ? 12.409 1.888 -7.373 1.00 97.81 96 GLN A N 1
ATOM 762 C CA . GLN A 1 96 ? 12.542 0.485 -7.795 1.00 97.81 96 GLN A CA 1
ATOM 763 C C . GLN A 1 96 ? 11.205 -0.261 -7.830 1.00 97.81 96 GLN A C 1
ATOM 765 O O . GLN A 1 96 ? 11.094 -1.278 -8.501 1.00 97.81 96 GLN A O 1
ATOM 770 N N . PHE A 1 97 ? 10.190 0.209 -7.106 1.00 97.81 97 PHE A N 1
ATOM 771 C CA . PHE A 1 97 ? 8.846 -0.371 -7.134 1.00 97.81 97 PHE A CA 1
ATOM 772 C C . PHE A 1 97 ? 8.012 0.090 -8.336 1.00 97.81 97 PHE A C 1
ATOM 774 O O . PHE A 1 97 ? 6.942 -0.464 -8.573 1.00 97.81 97 PHE A O 1
ATOM 781 N N . TYR A 1 98 ? 8.493 1.092 -9.077 1.00 97.31 98 TYR A N 1
ATOM 782 C CA . TYR A 1 98 ? 7.798 1.690 -10.215 1.00 97.31 98 TYR A CA 1
ATOM 783 C C . TYR A 1 98 ? 8.428 1.262 -11.533 1.00 97.31 98 TYR A C 1
ATOM 785 O O . TYR A 1 98 ? 7.715 0.886 -12.454 1.00 97.31 98 TYR A O 1
ATOM 793 N N . VAL A 1 99 ? 9.753 1.325 -11.638 1.00 97.19 99 VAL A N 1
ATOM 794 C CA . VAL A 1 99 ? 10.433 1.278 -12.938 1.00 97.19 99 VAL A CA 1
ATOM 795 C C . VAL A 1 99 ? 10.852 -0.128 -13.361 1.00 97.19 99 VAL A C 1
ATOM 797 O O . VAL A 1 99 ? 10.997 -1.039 -12.542 1.00 97.19 99 VAL A O 1
ATOM 800 N N . LEU A 1 100 ? 11.123 -0.274 -14.655 1.00 97.44 100 LEU A N 1
ATOM 801 C CA . LEU A 1 100 ? 11.815 -1.423 -15.224 1.00 97.44 100 LEU A CA 1
ATOM 802 C C . LEU A 1 100 ? 13.296 -1.423 -14.823 1.00 97.44 100 LEU A C 1
ATOM 804 O O . LEU A 1 100 ? 13.955 -0.378 -14.822 1.00 97.44 100 LEU A O 1
ATOM 808 N N . ASN A 1 101 ? 13.852 -2.609 -14.571 1.00 97.62 101 ASN A N 1
ATOM 809 C CA . ASN A 1 101 ? 15.289 -2.778 -14.368 1.00 97.62 101 ASN A CA 1
ATOM 810 C C . ASN A 1 101 ? 16.034 -2.777 -15.714 1.00 97.62 101 ASN A C 1
ATOM 812 O O . ASN A 1 101 ? 16.278 -3.829 -16.302 1.00 97.62 101 ASN A O 1
ATOM 816 N N . VAL A 1 102 ? 16.403 -1.588 -16.199 1.00 97.56 102 VAL A N 1
ATOM 817 C CA . VAL A 1 102 ? 17.084 -1.411 -17.498 1.00 97.56 102 VAL A CA 1
ATOM 818 C C . VAL A 1 102 ? 18.380 -2.223 -17.580 1.00 97.56 102 VAL A C 1
ATOM 820 O O . VAL A 1 102 ? 18.654 -2.835 -18.604 1.00 97.56 102 VAL A O 1
ATOM 823 N N . ILE A 1 103 ? 19.159 -2.287 -16.496 1.00 96.81 103 ILE A N 1
ATOM 824 C CA . ILE A 1 103 ? 20.448 -2.996 -16.476 1.00 96.81 103 ILE A CA 1
ATOM 825 C C . ILE A 1 103 ? 20.250 -4.502 -16.695 1.00 96.81 103 ILE A C 1
ATOM 827 O O . ILE A 1 103 ? 20.955 -5.112 -17.497 1.00 96.81 103 ILE A O 1
ATOM 831 N N . GLU A 1 104 ? 19.286 -5.099 -15.993 1.00 97.06 104 GLU A N 1
ATOM 832 C CA . GLU A 1 104 ? 18.957 -6.522 -16.134 1.00 97.06 104 GLU A CA 1
ATOM 833 C C . GLU A 1 104 ? 18.389 -6.820 -17.525 1.00 97.06 104 GLU A C 1
ATOM 835 O O . GLU A 1 104 ? 18.866 -7.738 -18.189 1.00 97.06 104 GLU A O 1
ATOM 840 N N . LEU A 1 105 ? 17.479 -5.976 -18.023 1.00 97.44 105 LEU A N 1
ATOM 841 C CA . LEU A 1 105 ? 16.908 -6.110 -19.366 1.00 97.44 105 LEU A CA 1
ATOM 842 C C . LEU A 1 105 ? 17.970 -6.038 -20.469 1.00 97.44 105 LEU A C 1
ATOM 844 O O . LEU A 1 105 ? 17.947 -6.847 -21.392 1.00 97.44 105 LEU A O 1
ATOM 848 N N . LEU A 1 106 ? 18.924 -5.106 -20.383 1.00 97.94 106 LEU A N 1
ATOM 849 C CA . LEU A 1 106 ? 20.024 -5.016 -21.348 1.00 97.94 106 LEU A CA 1
ATOM 850 C C . LEU A 1 106 ? 20.963 -6.226 -21.253 1.00 97.94 106 LEU A C 1
ATOM 852 O O . LEU A 1 106 ? 21.458 -6.706 -22.271 1.00 97.94 106 LEU A O 1
ATOM 856 N N . SER A 1 107 ? 21.189 -6.760 -20.051 1.00 97.19 107 SER A N 1
ATOM 857 C CA . SER A 1 107 ? 21.971 -7.987 -19.874 1.00 97.19 107 SER A CA 1
ATOM 858 C C . SER A 1 107 ? 21.294 -9.190 -20.540 1.00 97.19 107 SER A C 1
ATOM 860 O O . SER A 1 107 ? 21.946 -9.946 -21.261 1.00 97.19 107 SER A O 1
ATOM 862 N N . GLU A 1 108 ? 19.988 -9.358 -20.336 1.00 96.75 108 GLU A N 1
ATOM 863 C CA . GLU A 1 108 ? 19.196 -10.406 -20.987 1.00 96.75 108 GLU A CA 1
ATOM 864 C C . GLU A 1 108 ? 19.144 -10.218 -22.510 1.00 96.75 108 GLU A C 1
ATOM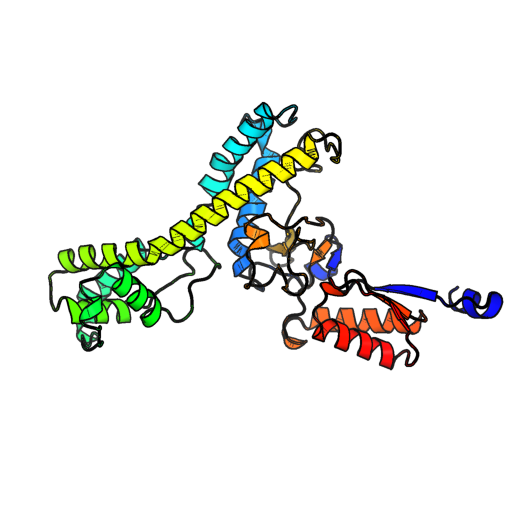 866 O O . GLU A 1 108 ? 19.325 -11.174 -23.269 1.00 96.75 108 GLU A O 1
ATOM 871 N N . LEU A 1 109 ? 18.964 -8.976 -22.970 1.00 97.38 109 LEU A N 1
ATOM 872 C CA . LEU A 1 109 ? 18.952 -8.625 -24.387 1.00 97.38 109 LEU A CA 1
ATOM 873 C C . LEU A 1 109 ? 20.277 -9.002 -25.058 1.00 97.38 109 LEU A C 1
ATOM 875 O O . LEU A 1 109 ? 20.268 -9.567 -26.152 1.00 97.38 109 LEU A O 1
ATOM 879 N N . LYS A 1 110 ? 21.412 -8.767 -24.390 1.00 96.88 110 LYS A N 1
ATOM 880 C CA . LYS A 1 110 ? 22.738 -9.177 -24.870 1.00 96.88 110 LYS A CA 1
ATOM 881 C C . LYS A 1 110 ? 22.848 -10.681 -25.065 1.00 96.88 110 LYS A C 1
ATOM 883 O O . LYS A 1 110 ? 23.382 -11.139 -26.079 1.00 96.88 110 LYS A O 1
ATOM 888 N N . GLU A 1 111 ? 22.360 -11.459 -24.103 1.00 95.88 111 GLU A N 1
ATOM 889 C CA . GLU A 1 111 ? 22.353 -12.919 -24.201 1.00 95.88 111 GLU A CA 1
ATOM 890 C C . GLU A 1 111 ? 21.492 -13.377 -25.385 1.00 95.88 111 GLU A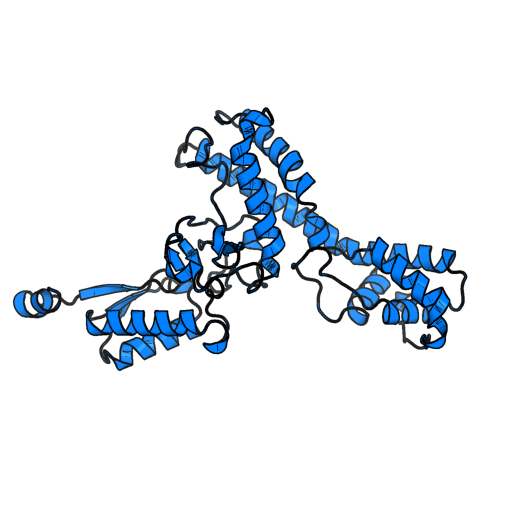 C 1
ATOM 892 O O . GLU A 1 111 ? 21.928 -14.212 -26.182 1.00 95.88 111 GLU A O 1
ATOM 897 N N . ILE A 1 112 ? 20.304 -12.790 -25.553 1.00 95.25 112 ILE A N 1
ATOM 898 C CA . ILE A 1 112 ? 19.394 -13.110 -26.658 1.00 95.25 112 ILE A CA 1
ATOM 899 C C . ILE A 1 112 ? 20.045 -12.794 -28.008 1.00 95.25 112 ILE A C 1
ATOM 901 O O . ILE A 1 112 ? 20.088 -13.661 -28.882 1.00 95.25 112 ILE A O 1
ATOM 905 N N . TRP A 1 113 ? 20.605 -11.591 -28.159 1.00 93.88 113 TRP A N 1
ATOM 906 C CA . TRP A 1 113 ? 21.199 -11.125 -29.416 1.00 93.88 113 TRP A CA 1
ATOM 907 C C . TRP A 1 113 ? 22.422 -11.945 -29.841 1.00 93.88 113 TRP A C 1
ATOM 909 O O . TRP A 1 113 ? 22.672 -12.122 -31.033 1.00 93.88 113 TRP A O 1
ATOM 919 N N . SER A 1 114 ? 23.180 -12.463 -28.869 1.00 91.31 114 SER A N 1
ATOM 920 C CA . SER A 1 114 ? 24.403 -13.235 -29.117 1.00 91.31 114 SER A CA 1
ATOM 921 C C . SER A 1 114 ? 24.173 -14.739 -29.283 1.00 91.31 114 SER A C 1
ATOM 923 O O . SER A 1 114 ? 24.896 -15.371 -30.051 1.00 91.31 114 SER A O 1
ATOM 925 N N . THR A 1 115 ? 23.194 -15.326 -28.586 1.00 89.69 115 THR A N 1
ATOM 926 C CA . THR A 1 115 ? 23.059 -16.796 -28.492 1.00 89.69 115 THR A CA 1
ATOM 927 C C . THR A 1 115 ? 21.728 -17.361 -28.972 1.00 89.69 115 THR A C 1
ATOM 929 O O . THR A 1 115 ? 21.652 -18.558 -29.235 1.00 89.69 115 THR A O 1
ATOM 932 N N . LYS A 1 116 ? 20.677 -16.539 -29.073 1.00 86.75 116 LYS A N 1
ATOM 933 C CA . LYS A 1 116 ? 19.296 -16.982 -29.352 1.00 86.75 116 LYS A CA 1
ATOM 934 C C . LYS A 1 116 ? 18.672 -16.232 -30.525 1.00 86.75 116 LYS A C 1
ATOM 936 O O . LYS A 1 116 ? 17.451 -16.141 -30.633 1.00 86.75 116 LYS A O 1
ATOM 941 N N . LYS A 1 117 ? 19.502 -15.669 -31.398 1.00 83.31 117 LYS A N 1
ATOM 942 C CA . LYS A 1 117 ? 19.052 -14.861 -32.533 1.00 83.31 117 LYS A CA 1
ATOM 943 C C . LYS A 1 117 ? 18.230 -15.655 -33.548 1.00 83.31 117 LYS A C 1
ATOM 945 O O . LYS A 1 117 ? 17.355 -15.102 -34.194 1.00 83.31 117 LYS A O 1
ATOM 950 N N . ASP A 1 118 ? 18.473 -16.957 -33.644 1.00 86.44 118 ASP A N 1
ATOM 951 C CA . ASP A 1 118 ? 17.689 -17.911 -34.431 1.00 86.44 118 ASP A CA 1
ATOM 952 C C . ASP A 1 118 ? 16.223 -18.017 -33.977 1.00 86.44 118 ASP A C 1
ATOM 954 O O . ASP A 1 118 ? 15.364 -18.416 -34.761 1.00 86.44 118 ASP A O 1
ATOM 958 N N . LYS A 1 119 ? 15.925 -17.636 -32.728 1.00 86.62 119 LYS A N 1
ATOM 959 C CA . LYS A 1 119 ? 14.559 -17.581 -32.191 1.00 86.62 119 LYS A CA 1
ATOM 960 C C . LYS A 1 119 ? 13.824 -16.292 -32.544 1.00 86.62 119 LYS A C 1
ATOM 962 O O . LYS A 1 119 ? 12.617 -16.225 -32.330 1.00 86.62 119 LYS A O 1
ATOM 967 N N . LEU A 1 120 ? 14.539 -15.288 -33.047 1.00 89.19 120 LEU A N 1
ATOM 968 C CA . LEU A 1 120 ? 13.964 -14.011 -33.431 1.00 89.19 120 LEU A CA 1
ATOM 969 C C . LEU A 1 120 ? 13.376 -14.120 -34.836 1.00 89.19 120 LEU A C 1
ATOM 971 O O . LEU A 1 120 ? 14.014 -14.597 -35.776 1.00 89.19 120 LEU A O 1
ATOM 975 N N . THR A 1 121 ? 12.134 -13.680 -34.982 1.00 86.38 121 THR A N 1
ATOM 976 C CA . THR A 1 121 ? 11.450 -13.657 -36.271 1.00 86.38 121 THR A CA 1
ATOM 977 C C . THR A 1 121 ? 11.720 -12.364 -37.027 1.00 86.38 121 THR A C 1
ATOM 979 O O . THR A 1 121 ? 11.686 -12.374 -38.259 1.00 86.38 121 THR A O 1
ATOM 982 N N . GLY A 1 122 ? 11.943 -11.253 -36.308 1.00 79.62 122 GLY A N 1
ATOM 983 C CA . GLY A 1 122 ? 12.065 -9.907 -36.878 1.00 79.62 122 GLY A CA 1
ATOM 984 C C . GLY A 1 122 ? 10.831 -9.448 -37.670 1.00 79.62 122 GLY A C 1
ATOM 985 O O . GLY A 1 122 ? 10.916 -8.498 -38.443 1.00 79.62 122 GLY A O 1
ATOM 986 N N . LYS A 1 123 ? 9.689 -10.136 -37.523 1.00 82.50 123 LYS A N 1
ATOM 987 C CA . LYS A 1 123 ? 8.453 -9.908 -38.296 1.00 82.50 123 LYS A CA 1
ATOM 988 C C . LYS A 1 123 ? 7.367 -9.195 -37.497 1.00 82.50 123 LYS A C 1
ATOM 990 O O . LYS A 1 123 ? 6.208 -9.185 -37.913 1.00 82.50 123 LYS A O 1
ATOM 995 N N . VAL A 1 124 ? 7.722 -8.611 -36.356 1.00 86.88 124 VAL A N 1
ATOM 996 C CA . VAL A 1 124 ? 6.790 -7.791 -35.582 1.00 86.88 124 VAL A CA 1
ATOM 997 C C . VAL A 1 124 ? 6.409 -6.567 -36.410 1.00 86.88 124 VAL A C 1
ATOM 999 O O . VAL A 1 124 ? 7.270 -5.858 -36.927 1.00 86.88 124 VAL A O 1
ATOM 1002 N N . HIS A 1 125 ? 5.107 -6.336 -36.575 1.00 87.19 125 HIS A N 1
ATOM 1003 C CA . HIS A 1 125 ? 4.623 -5.159 -37.281 1.00 87.19 125 HIS A CA 1
ATOM 1004 C C . HIS A 1 125 ? 4.691 -3.946 -36.353 1.00 87.19 125 HIS A C 1
ATOM 1006 O O . HIS A 1 125 ? 3.829 -3.767 -35.495 1.00 87.19 125 HIS A O 1
ATOM 1012 N N . VAL A 1 126 ? 5.715 -3.118 -36.542 1.00 89.38 126 VAL A N 1
ATOM 1013 C CA . VAL A 1 126 ? 5.829 -1.811 -35.892 1.00 89.38 126 VAL A CA 1
ATOM 1014 C C . VAL A 1 126 ? 5.304 -0.747 -36.865 1.00 89.38 126 VAL A C 1
ATOM 1016 O O . VAL A 1 126 ? 5.826 -0.652 -37.980 1.00 89.38 126 VAL A O 1
ATOM 1019 N N . PRO A 1 127 ? 4.280 0.043 -36.497 1.00 89.25 127 PRO A N 1
ATOM 1020 C CA . PRO A 1 127 ? 3.765 1.103 -37.359 1.00 89.25 127 PRO A CA 1
ATOM 1021 C C . PRO A 1 127 ? 4.860 2.102 -37.762 1.00 89.25 127 PRO A C 1
ATOM 1023 O O . PRO A 1 127 ? 5.616 2.599 -36.929 1.00 89.25 127 PRO A O 1
ATOM 1026 N N . SER A 1 128 ? 4.965 2.424 -39.052 1.00 85.19 128 SER A N 1
ATOM 1027 C CA . SER A 1 128 ? 6.043 3.292 -39.553 1.00 85.19 128 SER A CA 1
ATOM 1028 C C . SER A 1 128 ? 5.988 4.714 -38.986 1.00 85.19 128 SER A C 1
ATOM 1030 O O . SER A 1 128 ? 7.012 5.381 -38.905 1.00 85.19 128 SER A O 1
ATOM 1032 N N . ASP A 1 129 ? 4.806 5.185 -38.582 1.00 87.44 129 ASP A N 1
ATOM 1033 C CA . ASP A 1 129 ? 4.594 6.514 -38.001 1.00 87.44 129 ASP A CA 1
ATOM 1034 C C . ASP A 1 129 ? 5.052 6.632 -36.536 1.00 87.44 129 ASP A C 1
ATOM 1036 O O . ASP A 1 129 ? 5.086 7.745 -35.999 1.00 87.44 129 ASP A O 1
ATOM 1040 N N . ILE A 1 130 ? 5.412 5.514 -35.889 1.00 91.38 130 ILE A N 1
ATOM 1041 C CA . ILE A 1 130 ? 5.919 5.505 -34.509 1.00 91.38 130 ILE A CA 1
ATOM 1042 C C . ILE A 1 130 ? 7.422 5.236 -34.409 1.00 91.38 130 ILE A C 1
ATOM 1044 O O . ILE A 1 130 ? 8.018 5.617 -33.411 1.00 91.38 130 ILE A O 1
ATOM 1048 N N . VAL A 1 131 ? 8.055 4.642 -35.428 1.00 87.94 131 VAL A N 1
ATOM 1049 C CA . VAL A 1 131 ? 9.487 4.271 -35.399 1.00 87.94 131 VAL A CA 1
ATOM 1050 C C . VAL A 1 131 ? 10.398 5.475 -35.127 1.00 87.94 131 VAL A C 1
ATOM 1052 O O . VAL A 1 131 ? 11.323 5.384 -34.319 1.00 87.94 131 VAL A O 1
ATOM 1055 N N . ASP A 1 132 ? 10.099 6.617 -35.750 1.00 88.88 132 ASP A N 1
ATOM 1056 C CA . ASP A 1 132 ? 10.867 7.859 -35.587 1.00 88.88 132 ASP A CA 1
ATOM 1057 C C . ASP A 1 132 ? 10.415 8.699 -34.376 1.00 88.88 132 ASP A C 1
ATOM 1059 O O . ASP A 1 132 ? 11.016 9.729 -34.064 1.00 88.88 132 ASP A O 1
ATOM 1063 N N . ASN A 1 133 ? 9.361 8.276 -33.669 1.00 94.75 133 ASN A N 1
ATOM 1064 C CA . ASN A 1 133 ? 8.850 8.945 -32.476 1.00 94.75 133 ASN A CA 1
ATOM 1065 C C . ASN A 1 133 ? 9.119 8.088 -31.235 1.00 94.75 133 ASN A C 1
ATOM 1067 O O . ASN A 1 133 ? 8.341 7.196 -30.902 1.00 94.75 133 ASN A O 1
ATOM 1071 N N . LEU A 1 134 ? 10.201 8.410 -30.521 1.00 94.75 134 LEU A N 1
ATOM 1072 C CA . LEU A 1 134 ? 10.654 7.649 -29.353 1.00 94.75 134 LEU A CA 1
ATOM 1073 C C . LEU A 1 134 ? 9.549 7.434 -28.308 1.00 94.75 134 LEU A C 1
ATOM 1075 O O . LEU A 1 134 ? 9.416 6.330 -27.793 1.00 94.75 134 LEU A O 1
ATOM 1079 N N . SER A 1 135 ? 8.733 8.456 -28.046 1.00 95.56 135 SER A N 1
ATOM 1080 C CA . SER A 1 135 ? 7.666 8.395 -27.043 1.00 95.56 135 SER A CA 1
ATOM 1081 C C . SER A 1 135 ? 6.558 7.414 -27.440 1.00 95.56 135 SER A C 1
ATOM 1083 O O . SER A 1 135 ? 6.181 6.546 -26.655 1.00 95.56 135 SER A O 1
ATOM 1085 N N . LYS A 1 136 ? 6.098 7.466 -28.699 1.00 96.19 136 LYS A N 1
ATOM 1086 C CA . LYS A 1 136 ? 5.103 6.510 -29.215 1.00 96.19 136 LYS A CA 1
ATOM 1087 C C . LYS A 1 136 ? 5.659 5.090 -29.318 1.00 96.19 136 LYS A C 1
ATOM 1089 O O . LYS A 1 136 ? 4.936 4.129 -29.070 1.00 96.19 136 LYS A O 1
ATOM 1094 N N . LEU A 1 137 ? 6.932 4.947 -29.688 1.00 96.56 137 LEU A N 1
ATOM 1095 C CA . LEU A 1 137 ? 7.597 3.648 -29.734 1.00 96.56 137 LEU A CA 1
ATOM 1096 C C . LEU A 1 137 ? 7.734 3.038 -28.335 1.00 96.56 137 LEU A C 1
ATOM 1098 O O . LEU A 1 137 ? 7.495 1.847 -28.169 1.00 96.56 137 LEU A O 1
ATOM 1102 N N . ALA A 1 138 ? 8.080 3.843 -27.332 1.00 96.88 138 ALA A N 1
ATOM 1103 C CA . ALA A 1 138 ? 8.138 3.411 -25.942 1.00 96.88 138 ALA A CA 1
ATOM 1104 C C . ALA A 1 138 ? 6.763 2.963 -25.431 1.00 96.88 138 ALA A C 1
ATOM 1106 O O . ALA A 1 138 ? 6.658 1.887 -24.851 1.00 96.88 138 ALA A O 1
ATOM 1107 N N . GLU A 1 139 ? 5.699 3.721 -25.712 1.00 95.62 139 GLU A N 1
ATOM 1108 C CA . GLU A 1 139 ? 4.326 3.318 -25.378 1.00 95.62 139 GLU A CA 1
ATOM 1109 C C . GLU A 1 139 ? 3.955 1.977 -26.032 1.00 95.62 139 GLU A C 1
ATOM 1111 O O . GLU A 1 139 ? 3.444 1.073 -25.367 1.00 95.62 139 GLU A O 1
ATOM 1116 N N . PHE A 1 140 ? 4.279 1.812 -27.319 1.00 95.69 140 PHE A N 1
ATOM 1117 C CA . PHE A 1 140 ? 4.072 0.559 -28.042 1.00 95.69 140 PHE A CA 1
ATOM 1118 C C . PHE A 1 140 ? 4.845 -0.605 -27.410 1.00 95.69 140 PHE A C 1
ATOM 1120 O O . PHE A 1 140 ? 4.262 -1.652 -27.149 1.00 95.69 140 PHE A O 1
ATOM 1127 N N . VAL A 1 141 ? 6.131 -0.422 -27.100 1.00 96.25 141 VAL A N 1
ATOM 1128 C CA . VAL A 1 141 ? 6.964 -1.448 -26.451 1.00 96.25 141 VAL A CA 1
ATOM 1129 C C . VAL A 1 141 ? 6.428 -1.803 -25.067 1.00 96.25 141 VAL A C 1
ATOM 1131 O O . VAL A 1 141 ? 6.298 -2.982 -24.749 1.00 96.25 141 VAL A O 1
ATOM 1134 N N . GLY A 1 142 ? 6.072 -0.806 -24.255 1.00 95.00 142 GLY A N 1
ATOM 1135 C CA . GLY A 1 142 ? 5.492 -1.022 -22.932 1.00 95.00 142 GLY A CA 1
ATOM 1136 C C . GLY A 1 142 ? 4.196 -1.829 -22.995 1.00 95.00 142 GLY A C 1
ATOM 1137 O O . GLY A 1 142 ? 3.969 -2.675 -22.138 1.00 95.00 142 GLY A O 1
ATOM 1138 N N . LYS A 1 143 ? 3.378 -1.631 -24.031 1.00 93.94 143 LYS A N 1
ATOM 1139 C CA . LYS A 1 143 ? 2.121 -2.360 -24.221 1.00 93.94 143 LYS A CA 1
ATOM 1140 C C . LYS A 1 143 ? 2.307 -3.765 -24.797 1.00 93.94 143 LYS A C 1
ATOM 1142 O O . LYS A 1 143 ? 1.714 -4.706 -24.286 1.00 93.94 143 LYS A O 1
ATOM 1147 N N . GLU A 1 144 ? 3.100 -3.917 -25.854 1.00 94.06 144 GLU A N 1
ATOM 1148 C CA . GLU A 1 144 ? 3.236 -5.191 -26.577 1.00 94.06 144 GLU A CA 1
ATOM 1149 C C . GLU A 1 144 ? 4.153 -6.188 -25.857 1.00 94.06 144 GLU A C 1
ATOM 1151 O O . GLU A 1 144 ? 3.976 -7.408 -25.962 1.00 94.06 144 GLU A O 1
ATOM 1156 N N . CYS A 1 145 ? 5.134 -5.683 -25.106 1.00 95.56 145 CYS A N 1
ATOM 1157 C CA . CYS A 1 145 ? 6.073 -6.525 -24.376 1.00 95.56 145 CYS A CA 1
ATOM 1158 C C . CYS A 1 145 ? 5.631 -6.822 -22.937 1.00 95.56 145 CYS A C 1
ATOM 1160 O O . CYS A 1 145 ? 6.255 -7.667 -22.309 1.00 95.56 145 CYS A O 1
ATOM 1162 N N . SER A 1 146 ? 4.584 -6.196 -22.395 1.00 94.12 146 SER A N 1
ATOM 1163 C CA . SER A 1 146 ? 4.136 -6.459 -21.015 1.00 94.12 146 SER A CA 1
ATOM 1164 C C . SER A 1 146 ? 2.896 -7.348 -20.972 1.00 94.12 146 SER A C 1
ATOM 1166 O O . SER A 1 146 ? 1.940 -7.127 -21.707 1.00 94.12 146 SER A O 1
ATOM 1168 N N . ASP A 1 147 ? 2.865 -8.313 -20.051 1.00 87.69 147 ASP A N 1
ATOM 1169 C CA . ASP A 1 147 ? 1.688 -9.180 -19.847 1.00 87.69 147 ASP A CA 1
ATOM 1170 C C . ASP A 1 147 ? 0.558 -8.491 -19.062 1.00 87.69 147 ASP A C 1
ATOM 1172 O O . ASP A 1 147 ? -0.584 -8.953 -19.040 1.00 87.69 147 ASP A O 1
ATOM 1176 N N . LYS A 1 148 ? 0.885 -7.398 -18.373 1.00 89.12 148 LYS A N 1
ATOM 1177 C CA . LYS A 1 148 ? -0.026 -6.612 -17.543 1.00 89.12 148 LYS A CA 1
ATOM 1178 C C . LYS A 1 148 ? 0.372 -5.144 -17.583 1.00 89.12 148 LYS A C 1
ATOM 1180 O O . LYS A 1 148 ? 1.518 -4.815 -17.880 1.00 89.12 148 LYS A O 1
ATOM 1185 N N . GLU A 1 149 ? -0.568 -4.280 -17.224 1.00 90.25 149 GLU A N 1
ATOM 1186 C CA . GLU A 1 149 ? -0.272 -2.876 -16.959 1.00 90.25 149 GLU A CA 1
ATOM 1187 C C . GLU A 1 149 ? 0.762 -2.754 -15.830 1.00 90.25 149 GLU A C 1
ATOM 1189 O O . GLU A 1 149 ? 0.793 -3.572 -14.901 1.00 90.25 149 GLU A O 1
ATOM 1194 N N . PHE A 1 150 ? 1.630 -1.748 -15.919 1.00 92.25 150 PHE A N 1
ATOM 1195 C CA . PHE A 1 150 ? 2.604 -1.475 -14.873 1.00 92.25 150 PHE A CA 1
ATOM 1196 C C . PHE A 1 150 ? 1.898 -0.964 -13.622 1.00 92.25 150 PHE A C 1
ATOM 1198 O O . PHE A 1 150 ? 1.185 0.037 -13.651 1.00 92.25 150 PHE A O 1
ATOM 1205 N N . THR A 1 151 ? 2.111 -1.651 -12.504 1.00 89.75 151 THR A N 1
ATOM 1206 C CA . THR A 1 151 ? 1.482 -1.324 -11.223 1.00 89.75 151 THR A CA 1
ATOM 1207 C C . THR A 1 151 ? 2.501 -1.393 -10.100 1.00 89.75 151 THR A C 1
ATOM 1209 O O . THR A 1 151 ? 3.566 -1.995 -10.238 1.00 89.75 151 THR A O 1
ATOM 1212 N N . LEU A 1 152 ? 2.151 -0.830 -8.944 1.00 90.69 152 LEU A N 1
ATOM 1213 C CA . LEU A 1 152 ? 2.910 -1.072 -7.722 1.00 90.69 152 LEU A CA 1
ATOM 1214 C C . LEU A 1 152 ? 2.854 -2.548 -7.324 1.00 90.69 152 LEU A C 1
ATOM 1216 O O . LEU A 1 152 ? 1.859 -3.245 -7.542 1.00 90.69 152 LEU A O 1
ATOM 1220 N N . GLY A 1 153 ? 3.939 -3.013 -6.718 1.00 90.50 153 GLY A N 1
ATOM 1221 C CA . GLY A 1 153 ? 4.119 -4.397 -6.311 1.00 90.50 153 GLY A CA 1
ATOM 1222 C C . GLY A 1 153 ? 5.422 -4.565 -5.543 1.00 90.50 153 GLY A C 1
ATOM 1223 O O . GLY A 1 153 ? 5.758 -3.757 -4.682 1.00 90.50 153 GLY A O 1
ATOM 1224 N N . VAL A 1 154 ? 6.179 -5.601 -5.896 1.00 92.94 154 VAL A N 1
ATOM 1225 C CA . VAL A 1 154 ? 7.541 -5.833 -5.395 1.00 92.94 154 VAL A CA 1
ATOM 1226 C C . VAL A 1 154 ? 8.578 -5.007 -6.170 1.00 92.94 154 VAL A C 1
ATOM 1228 O O . VAL A 1 154 ? 8.286 -4.472 -7.241 1.00 92.94 154 VAL A O 1
ATOM 1231 N N . ARG A 1 155 ? 9.808 -4.915 -5.647 1.00 95.50 155 ARG A N 1
ATOM 1232 C CA . ARG A 1 155 ? 10.930 -4.245 -6.330 1.00 95.50 155 ARG A CA 1
ATOM 1233 C C . ARG A 1 155 ? 11.178 -4.871 -7.699 1.00 95.50 155 ARG A C 1
ATOM 1235 O O . ARG A 1 155 ? 11.270 -6.092 -7.804 1.00 95.50 155 ARG A O 1
ATOM 1242 N N . TYR A 1 156 ? 11.280 -4.026 -8.721 1.00 95.50 156 TYR A N 1
ATOM 1243 C CA . TYR A 1 156 ? 11.377 -4.403 -10.131 1.00 95.50 156 TYR A CA 1
ATOM 1244 C C . TYR A 1 156 ? 10.304 -5.425 -10.547 1.00 95.50 156 TYR A C 1
ATOM 1246 O O . TYR A 1 156 ? 10.545 -6.336 -11.340 1.00 95.50 156 TYR A O 1
ATOM 1254 N N . GLY A 1 157 ? 9.102 -5.293 -9.970 1.00 94.06 157 GLY A N 1
ATOM 1255 C CA . GLY A 1 157 ? 7.948 -6.131 -10.291 1.00 94.06 157 GLY A CA 1
ATOM 1256 C C . GLY A 1 157 ? 7.331 -5.820 -11.656 1.00 94.06 157 GLY A C 1
ATOM 1257 O O . GLY A 1 157 ? 6.631 -6.672 -12.208 1.00 94.06 157 GLY A O 1
ATOM 1258 N N . ASN A 1 158 ? 7.603 -4.631 -12.202 1.00 95.38 158 ASN A N 1
ATOM 1259 C CA . ASN A 1 158 ? 7.285 -4.279 -13.580 1.00 95.38 158 ASN A CA 1
ATOM 1260 C C . ASN A 1 158 ? 8.361 -4.858 -14.498 1.00 95.38 158 ASN A C 1
ATOM 1262 O O . ASN A 1 158 ? 9.555 -4.625 -14.304 1.00 95.38 158 ASN A O 1
ATOM 1266 N N . LYS A 1 159 ? 7.923 -5.653 -15.474 1.00 94.81 159 LYS A N 1
ATOM 1267 C CA . LYS A 1 159 ? 8.780 -6.387 -16.403 1.00 94.81 159 LYS A CA 1
ATOM 1268 C C . LYS A 1 159 ? 8.194 -6.327 -17.803 1.00 94.81 159 LYS A C 1
ATOM 1270 O O . LYS A 1 159 ? 6.978 -6.246 -17.955 1.00 94.81 159 LYS A O 1
ATOM 1275 N N . ILE A 1 160 ? 9.075 -6.435 -18.789 1.00 95.94 160 ILE A N 1
ATOM 1276 C CA . ILE A 1 160 ? 8.719 -6.655 -20.187 1.00 95.94 160 ILE A CA 1
ATOM 1277 C C . ILE A 1 160 ? 9.354 -7.962 -20.665 1.00 95.94 160 ILE A C 1
ATOM 1279 O O . ILE A 1 160 ? 10.389 -8.379 -20.151 1.00 95.94 160 ILE A O 1
ATOM 1283 N N . ASP A 1 161 ? 8.742 -8.599 -21.651 1.00 96.38 161 ASP A N 1
ATOM 1284 C CA . ASP A 1 161 ? 9.270 -9.758 -22.354 1.00 96.38 161 ASP A CA 1
ATOM 1285 C C . ASP A 1 161 ? 10.450 -9.330 -23.238 1.00 96.38 161 ASP A C 1
ATOM 1287 O O . ASP A 1 161 ? 10.287 -8.722 -24.303 1.00 96.38 161 ASP A O 1
ATOM 1291 N N . THR A 1 162 ? 11.657 -9.662 -22.784 1.00 96.44 162 THR A N 1
ATOM 1292 C CA . THR A 1 162 ? 12.907 -9.315 -23.462 1.00 96.44 162 THR A CA 1
ATOM 1293 C C . THR A 1 162 ? 13.030 -9.975 -24.841 1.00 96.44 162 THR A C 1
ATOM 1295 O O . THR A 1 162 ? 13.661 -9.403 -25.730 1.00 96.44 162 THR A O 1
ATOM 1298 N N . LEU A 1 163 ? 12.404 -11.139 -25.077 1.00 95.31 163 LEU A N 1
ATOM 1299 C CA . LEU A 1 163 ? 12.406 -11.782 -26.398 1.00 95.31 163 LEU A CA 1
ATOM 1300 C C . LEU A 1 163 ? 11.540 -11.001 -27.385 1.00 95.31 163 LEU A C 1
ATOM 1302 O O . LEU A 1 163 ? 12.009 -10.699 -28.480 1.00 95.31 163 LEU A O 1
ATOM 1306 N N . LYS A 1 164 ? 10.316 -10.620 -26.995 1.00 95.38 164 LYS A N 1
ATOM 1307 C CA . LYS A 1 164 ? 9.458 -9.756 -27.830 1.00 95.38 164 LYS A CA 1
ATOM 1308 C C . LYS A 1 164 ? 10.125 -8.414 -28.108 1.00 95.38 164 LYS A C 1
ATOM 1310 O O . LYS A 1 164 ? 10.096 -7.932 -29.239 1.00 95.38 164 LYS A O 1
ATOM 1315 N N . PHE A 1 165 ? 10.767 -7.835 -27.094 1.00 96.88 165 PHE A N 1
ATOM 1316 C CA . PHE A 1 165 ? 11.486 -6.577 -27.250 1.00 96.88 165 PHE A CA 1
ATOM 1317 C C . PHE A 1 165 ? 12.662 -6.703 -28.230 1.00 96.88 165 PHE A C 1
ATOM 1319 O O . PHE A 1 165 ? 12.807 -5.864 -29.119 1.00 96.88 165 PHE A O 1
ATOM 1326 N N . ALA A 1 166 ? 13.451 -7.778 -28.141 1.00 96.38 166 ALA A N 1
ATOM 1327 C CA . ALA A 1 166 ? 14.505 -8.075 -29.110 1.00 96.38 166 ALA A CA 1
ATOM 1328 C C . ALA A 1 166 ? 13.952 -8.237 -30.538 1.00 96.38 166 ALA A C 1
ATOM 1330 O O . ALA A 1 166 ? 14.552 -7.741 -31.490 1.00 96.38 166 ALA A O 1
ATOM 1331 N N . ASP A 1 167 ? 12.790 -8.875 -30.689 1.00 95.19 167 ASP A N 1
ATOM 1332 C CA . ASP A 1 167 ? 12.130 -9.072 -31.983 1.00 95.19 167 ASP A CA 1
ATOM 1333 C C . ASP A 1 167 ? 11.667 -7.746 -32.615 1.00 95.19 167 ASP A C 1
ATOM 1335 O O . ASP A 1 167 ? 11.843 -7.529 -33.819 1.00 95.19 167 ASP A O 1
ATOM 1339 N N . ILE A 1 168 ? 11.152 -6.819 -31.799 1.00 95.50 168 ILE A N 1
ATOM 1340 C CA . ILE A 1 168 ? 10.844 -5.441 -32.211 1.00 95.50 168 ILE A CA 1
ATOM 1341 C C . ILE A 1 168 ? 12.119 -4.726 -32.667 1.00 95.50 168 ILE A C 1
ATOM 1343 O O . ILE A 1 168 ? 12.144 -4.155 -33.759 1.00 95.50 168 ILE A O 1
ATOM 1347 N N . LEU A 1 169 ? 13.197 -4.782 -31.880 1.00 95.56 169 LEU A N 1
ATOM 1348 C CA . LEU A 1 169 ? 14.464 -4.127 -32.224 1.00 95.56 169 LEU A CA 1
ATOM 1349 C C . LEU A 1 169 ? 15.036 -4.662 -33.543 1.00 95.56 169 LEU A C 1
ATOM 1351 O O . LEU A 1 169 ? 15.458 -3.869 -34.386 1.00 95.56 169 LEU A O 1
ATOM 1355 N N . LEU A 1 170 ? 14.979 -5.981 -33.757 1.00 94.69 170 LEU A N 1
ATOM 1356 C CA . LEU A 1 170 ? 15.397 -6.622 -35.004 1.00 94.69 170 LEU A CA 1
ATOM 1357 C C . LEU A 1 170 ? 14.544 -6.169 -36.197 1.00 94.69 170 LEU A C 1
ATOM 1359 O O . LEU A 1 170 ? 15.090 -5.921 -37.268 1.00 94.69 170 LEU A O 1
ATOM 1363 N N . SER A 1 171 ? 13.228 -6.011 -36.021 1.00 92.81 171 SER A N 1
ATOM 1364 C CA . SER A 1 171 ? 12.337 -5.545 -37.096 1.00 92.81 171 SER A CA 1
ATOM 1365 C C . SER A 1 171 ? 12.628 -4.105 -37.546 1.00 92.81 171 SER A C 1
ATOM 1367 O O . SER A 1 171 ? 12.491 -3.787 -38.725 1.00 92.81 171 SER A O 1
ATOM 1369 N N . ILE A 1 172 ? 13.071 -3.243 -36.622 1.00 92.94 172 ILE A N 1
ATOM 1370 C CA . ILE A 1 172 ? 13.331 -1.819 -36.882 1.00 92.94 172 ILE A CA 1
ATOM 1371 C C . ILE A 1 172 ? 14.760 -1.593 -37.385 1.00 92.94 172 ILE A C 1
ATOM 1373 O O . ILE A 1 172 ? 14.985 -0.826 -38.319 1.00 92.94 172 ILE A O 1
ATOM 1377 N N . ARG A 1 173 ? 15.746 -2.214 -36.728 1.00 91.69 173 ARG A N 1
ATOM 1378 C CA . ARG A 1 173 ? 17.177 -1.941 -36.940 1.00 91.69 173 ARG A CA 1
ATOM 1379 C C . ARG A 1 173 ? 17.888 -3.008 -37.760 1.00 91.69 173 ARG A C 1
ATOM 1381 O O . ARG A 1 173 ? 19.028 -2.788 -38.160 1.00 91.69 173 ARG A O 1
ATOM 1388 N N . GLY A 1 174 ? 17.226 -4.128 -38.038 1.00 89.25 174 GLY A N 1
ATOM 1389 C CA . GLY A 1 174 ? 17.842 -5.267 -38.702 1.00 89.25 174 GLY A CA 1
ATOM 1390 C C . GLY A 1 174 ? 18.972 -5.875 -37.873 1.00 89.25 174 GLY A C 1
ATOM 1391 O O . GLY A 1 174 ? 19.058 -5.705 -36.655 1.00 89.25 174 GLY A O 1
ATOM 1392 N N . ASP A 1 175 ? 19.848 -6.605 -38.558 1.00 87.56 175 ASP A N 1
ATOM 1393 C CA . ASP A 1 175 ? 21.029 -7.226 -37.965 1.00 87.56 175 ASP A CA 1
ATOM 1394 C C . ASP A 1 175 ? 22.171 -6.206 -37.774 1.00 87.56 175 ASP A C 1
ATOM 1396 O O . ASP A 1 175 ? 23.197 -6.253 -38.455 1.00 87.56 175 ASP A O 1
ATOM 1400 N N . ALA A 1 176 ? 21.953 -5.232 -36.891 1.00 90.12 176 ALA A N 1
ATOM 1401 C CA . ALA A 1 176 ? 22.975 -4.270 -36.496 1.00 90.12 176 ALA A CA 1
ATOM 1402 C C . ALA A 1 176 ? 23.892 -4.830 -35.393 1.00 90.12 176 ALA A C 1
ATOM 1404 O O . ALA A 1 176 ? 23.540 -5.774 -34.671 1.00 90.12 176 ALA A O 1
ATOM 1405 N N . ASP A 1 177 ? 25.066 -4.208 -35.238 1.00 92.44 177 ASP A N 1
ATOM 1406 C CA . ASP A 1 177 ? 25.978 -4.516 -34.136 1.00 92.44 177 ASP A CA 1
ATOM 1407 C C . ASP A 1 177 ? 25.299 -4.284 -32.781 1.00 92.44 177 ASP A C 1
ATOM 1409 O O . ASP A 1 177 ? 24.517 -3.345 -32.599 1.00 92.44 177 ASP A O 1
ATOM 1413 N N . TYR A 1 178 ? 25.624 -5.135 -31.807 1.00 93.81 178 TYR A N 1
ATOM 1414 C CA . TYR A 1 178 ? 24.979 -5.079 -30.502 1.00 93.81 178 TYR A CA 1
ATOM 1415 C C . TYR A 1 178 ? 25.183 -3.731 -29.800 1.00 93.81 178 TYR A C 1
ATOM 1417 O O . TYR A 1 178 ? 24.276 -3.281 -29.111 1.00 93.81 178 TYR A O 1
ATOM 1425 N N . SER A 1 179 ? 26.316 -3.048 -29.995 1.00 94.94 179 SER A N 1
ATOM 1426 C CA . SER A 1 179 ? 26.544 -1.740 -29.367 1.00 94.94 179 SER A CA 1
ATOM 1427 C C . SER A 1 179 ? 25.543 -0.674 -29.837 1.00 94.94 179 SER A C 1
ATOM 1429 O O . SER A 1 179 ? 25.091 0.157 -29.044 1.00 94.94 179 SER A O 1
ATOM 1431 N N . GLU A 1 180 ? 25.124 -0.725 -31.105 1.00 95.19 180 GLU A N 1
ATOM 1432 C CA . GLU A 1 180 ? 24.083 0.161 -31.629 1.00 95.19 180 GLU A CA 1
ATOM 1433 C C . GLU A 1 180 ? 22.702 -0.199 -31.077 1.00 95.19 180 GLU A C 1
ATOM 1435 O O . GLU A 1 180 ? 21.921 0.691 -30.725 1.00 95.19 180 GLU A O 1
ATOM 1440 N N . ILE A 1 181 ? 22.411 -1.499 -30.982 1.00 95.88 181 ILE A N 1
ATOM 1441 C CA . ILE A 1 181 ? 21.154 -2.020 -30.434 1.00 95.88 181 ILE A CA 1
ATOM 1442 C C . ILE A 1 181 ? 21.025 -1.674 -28.954 1.00 95.88 181 ILE A C 1
ATOM 1444 O O . ILE A 1 181 ? 19.977 -1.192 -28.544 1.00 95.88 181 ILE A O 1
ATOM 1448 N N . GLU A 1 182 ? 22.087 -1.838 -28.168 1.00 97.31 182 GLU A N 1
ATOM 1449 C CA . GLU A 1 182 ? 22.140 -1.486 -26.749 1.00 97.31 182 GLU A CA 1
ATOM 1450 C C . GLU A 1 182 ? 21.867 0.007 -26.539 1.00 97.31 182 GLU A C 1
ATOM 1452 O O . GLU A 1 182 ? 21.021 0.376 -25.723 1.00 97.31 182 GLU A O 1
ATOM 1457 N N . SER A 1 183 ? 22.509 0.881 -27.325 1.00 97.12 183 SER A N 1
ATOM 1458 C CA . SER A 1 183 ? 22.270 2.328 -27.247 1.00 97.12 183 SER A CA 1
ATOM 1459 C C . SER A 1 183 ? 20.827 2.701 -27.596 1.00 97.12 183 SER A C 1
ATOM 1461 O O . SER A 1 183 ? 20.232 3.565 -26.948 1.00 97.12 183 SER A O 1
ATOM 1463 N N . TYR A 1 184 ? 20.243 2.059 -28.610 1.00 96.75 184 TYR A N 1
ATOM 1464 C CA . TYR A 1 184 ? 18.865 2.321 -29.019 1.00 96.75 184 TYR A CA 1
ATOM 1465 C C . TYR A 1 184 ? 17.847 1.760 -28.016 1.00 96.75 184 TYR A C 1
ATOM 1467 O O . TYR A 1 184 ? 16.920 2.469 -27.626 1.00 96.75 184 TYR A O 1
ATOM 1475 N N . ALA A 1 185 ? 18.064 0.536 -27.533 1.00 97.81 185 ALA A N 1
ATOM 1476 C CA . ALA A 1 185 ? 17.250 -0.108 -26.511 1.00 97.81 185 ALA A CA 1
ATOM 1477 C C . ALA A 1 185 ? 17.244 0.695 -25.208 1.00 97.81 185 ALA A C 1
ATOM 1479 O O . ALA A 1 185 ? 16.178 0.912 -24.641 1.00 97.81 185 ALA A O 1
ATOM 1480 N N . THR A 1 186 ? 18.402 1.210 -24.781 1.00 98.25 186 THR A N 1
ATOM 1481 C CA . THR A 1 186 ? 18.511 2.062 -23.585 1.00 98.25 186 THR A CA 1
ATOM 1482 C C . THR A 1 186 ? 17.587 3.273 -23.687 1.00 98.25 186 THR A C 1
ATOM 1484 O O . THR A 1 186 ? 16.796 3.513 -22.784 1.00 98.25 186 THR A O 1
ATOM 1487 N N . LYS A 1 187 ? 17.598 3.984 -24.825 1.00 97.94 187 LYS A N 1
ATOM 1488 C CA . LYS A 1 187 ? 16.730 5.156 -25.039 1.00 97.94 187 LYS A CA 1
ATOM 1489 C C . LYS A 1 187 ? 15.245 4.811 -24.963 1.00 97.94 187 LYS A C 1
ATOM 1491 O O . LYS A 1 187 ? 14.474 5.587 -24.414 1.00 97.94 187 LYS A O 1
ATOM 1496 N N . ILE A 1 188 ? 14.845 3.671 -25.528 1.00 98.19 188 ILE A N 1
ATOM 1497 C CA . ILE A 1 188 ? 13.449 3.223 -25.488 1.00 98.19 188 ILE A CA 1
ATOM 1498 C C . ILE A 1 188 ? 13.052 2.874 -24.054 1.00 98.19 188 ILE A C 1
ATOM 1500 O O . ILE A 1 188 ? 12.015 3.330 -23.591 1.00 98.19 188 ILE A O 1
ATOM 1504 N N . LEU A 1 189 ? 13.872 2.099 -23.341 1.00 98.25 189 LEU A N 1
ATOM 1505 C CA . LEU A 1 189 ? 13.589 1.690 -21.964 1.00 98.25 189 LEU A CA 1
ATOM 1506 C C . LEU A 1 189 ? 13.568 2.882 -20.995 1.00 98.25 189 LEU A C 1
ATOM 1508 O O . LEU A 1 189 ? 12.720 2.925 -20.104 1.00 98.25 189 LEU A O 1
ATOM 1512 N N . ASP A 1 190 ? 14.448 3.864 -21.188 1.00 98.12 190 ASP A N 1
ATOM 1513 C CA . ASP A 1 190 ? 14.435 5.114 -20.425 1.00 98.12 190 ASP A CA 1
ATOM 1514 C C . ASP A 1 190 ? 13.146 5.907 -20.683 1.00 98.12 190 ASP A C 1
ATOM 1516 O O . ASP A 1 190 ? 12.527 6.403 -19.742 1.00 98.12 190 ASP A O 1
ATOM 1520 N N . GLU A 1 191 ? 12.688 5.968 -21.937 1.00 98.12 191 GLU A N 1
ATOM 1521 C CA . GLU A 1 191 ? 11.425 6.617 -22.297 1.00 98.12 191 GLU A CA 1
ATOM 1522 C C . GLU A 1 191 ? 10.202 5.849 -21.754 1.00 98.12 191 GLU A C 1
ATOM 1524 O O . GLU A 1 191 ? 9.247 6.475 -21.299 1.00 98.12 191 GLU A O 1
ATOM 1529 N N . VAL A 1 192 ? 10.240 4.509 -21.699 1.00 97.81 192 VAL A N 1
ATOM 1530 C CA . VAL A 1 192 ? 9.212 3.691 -21.018 1.00 97.81 192 VAL A CA 1
ATOM 1531 C C . VAL A 1 192 ? 9.167 4.008 -19.521 1.00 97.81 192 VAL A C 1
ATOM 1533 O O . VAL A 1 192 ? 8.091 4.117 -18.932 1.00 97.81 192 VAL A O 1
ATOM 1536 N N . ASN A 1 193 ? 10.331 4.184 -18.896 1.00 98.06 193 ASN A N 1
ATOM 1537 C CA . ASN A 1 193 ? 10.437 4.514 -17.479 1.00 98.06 193 ASN A CA 1
ATOM 1538 C C . ASN A 1 193 ? 10.070 5.968 -17.160 1.00 98.06 193 ASN A C 1
ATOM 1540 O O . ASN A 1 193 ? 9.741 6.261 -16.013 1.00 98.06 193 ASN A O 1
ATOM 1544 N N . LEU A 1 194 ? 10.096 6.883 -18.130 1.00 97.94 194 LEU A N 1
ATOM 1545 C CA . LEU A 1 194 ? 9.828 8.305 -17.911 1.00 97.94 194 LEU A CA 1
ATOM 1546 C C . LEU A 1 194 ? 8.481 8.588 -17.206 1.00 97.94 194 LEU A C 1
ATOM 1548 O O . LEU A 1 194 ? 8.498 9.279 -16.184 1.00 97.94 194 LEU A O 1
ATOM 1552 N N . PRO A 1 195 ? 7.317 8.077 -17.664 1.00 96.88 195 PRO A N 1
ATOM 1553 C CA . PRO A 1 195 ? 6.057 8.252 -16.934 1.00 96.88 195 PRO A CA 1
ATOM 1554 C C . PRO A 1 195 ? 6.056 7.570 -15.556 1.00 96.88 195 PRO A C 1
ATOM 1556 O O . PRO A 1 195 ? 5.422 8.076 -14.632 1.00 96.88 195 PRO A O 1
ATOM 1559 N N . LEU A 1 196 ? 6.792 6.467 -15.386 1.00 97.06 196 LEU A N 1
ATOM 1560 C CA . LEU A 1 196 ? 6.901 5.746 -14.112 1.00 97.06 196 LEU A CA 1
ATOM 1561 C C . LEU A 1 196 ? 7.724 6.539 -13.085 1.00 97.06 196 LEU A C 1
ATOM 1563 O O . LEU A 1 196 ? 7.353 6.597 -11.914 1.00 97.06 196 LEU A O 1
ATOM 1567 N N . TYR A 1 197 ? 8.793 7.212 -13.521 1.00 98.12 197 TYR A N 1
ATOM 1568 C CA . TYR A 1 197 ? 9.550 8.144 -12.684 1.00 98.12 197 TYR A CA 1
ATOM 1569 C C . TYR A 1 197 ? 8.722 9.371 -12.299 1.00 98.12 197 TYR A C 1
ATOM 1571 O O . TYR A 1 197 ? 8.736 9.746 -11.133 1.00 98.12 197 TYR A O 1
ATOM 1579 N N . ARG A 1 198 ? 7.937 9.946 -13.225 1.00 97.94 198 ARG A N 1
ATOM 1580 C CA . ARG A 1 198 ? 7.016 11.053 -12.893 1.00 97.94 198 ARG A CA 1
ATOM 1581 C C . ARG A 1 198 ? 6.012 10.645 -11.817 1.00 97.94 198 ARG A C 1
ATOM 1583 O O . ARG A 1 198 ? 5.814 11.375 -10.854 1.00 97.94 198 ARG A O 1
ATOM 1590 N N . MET A 1 199 ? 5.438 9.451 -11.949 1.00 96.94 199 MET A N 1
ATOM 1591 C CA . MET A 1 199 ? 4.523 8.894 -10.956 1.00 96.94 199 MET A CA 1
ATOM 1592 C C . MET A 1 199 ? 5.198 8.705 -9.586 1.00 96.94 199 MET A C 1
ATOM 1594 O O . MET A 1 199 ? 4.591 8.980 -8.552 1.00 96.94 199 MET A O 1
ATOM 1598 N N . TYR A 1 200 ? 6.455 8.256 -9.573 1.00 97.69 200 TYR A N 1
ATOM 1599 C CA . TYR A 1 200 ? 7.269 8.165 -8.361 1.00 97.69 200 TYR A CA 1
ATOM 1600 C C . TYR A 1 200 ? 7.544 9.544 -7.734 1.00 97.69 200 TYR A C 1
ATOM 1602 O O . TYR A 1 200 ? 7.461 9.672 -6.510 1.00 97.69 200 TYR A O 1
ATOM 1610 N N . ASP A 1 201 ? 7.858 10.563 -8.538 1.00 98.12 201 ASP A N 1
ATOM 1611 C CA . ASP A 1 201 ? 8.129 11.921 -8.055 1.00 98.12 201 ASP A CA 1
ATOM 1612 C C . ASP A 1 201 ? 6.872 12.537 -7.420 1.00 98.12 201 ASP A C 1
ATOM 1614 O O . ASP A 1 201 ? 6.938 13.074 -6.313 1.00 98.12 201 ASP A O 1
ATOM 1618 N N . GLU A 1 202 ? 5.716 12.386 -8.076 1.00 98.19 202 GLU A N 1
ATOM 1619 C CA . GLU A 1 202 ? 4.406 12.815 -7.566 1.00 98.19 202 GLU A CA 1
ATOM 1620 C C . GLU A 1 202 ? 4.062 12.140 -6.229 1.00 98.19 202 GLU A C 1
ATOM 1622 O O . GLU A 1 202 ? 3.676 12.810 -5.266 1.00 98.19 202 GLU A O 1
ATOM 1627 N N . ASP A 1 203 ? 4.237 10.818 -6.133 1.00 98.31 203 ASP A N 1
ATOM 1628 C CA . ASP A 1 203 ? 3.982 10.081 -4.893 1.00 98.31 203 ASP A CA 1
ATOM 1629 C C . ASP A 1 203 ? 4.969 10.471 -3.787 1.00 98.31 203 ASP A C 1
ATOM 1631 O O . ASP A 1 203 ? 4.573 10.619 -2.632 1.00 98.31 203 ASP A O 1
ATOM 1635 N N . SER A 1 204 ? 6.243 10.681 -4.121 1.00 98.31 204 SER A N 1
ATOM 1636 C CA . SER A 1 204 ? 7.270 11.093 -3.157 1.00 98.31 204 SER A CA 1
ATOM 1637 C C . SER A 1 204 ? 6.997 12.485 -2.592 1.00 98.31 204 SER A C 1
ATOM 1639 O O . SER A 1 204 ? 7.198 12.719 -1.397 1.00 98.31 204 SER A O 1
ATOM 1641 N N . GLN A 1 205 ? 6.517 13.405 -3.432 1.00 98.44 205 GLN A N 1
ATOM 1642 C CA . GLN A 1 205 ? 6.099 14.730 -2.994 1.00 98.44 205 GLN A CA 1
ATOM 1643 C C . GLN A 1 205 ? 4.897 14.644 -2.047 1.00 98.44 205 GLN A C 1
ATOM 1645 O O . GLN A 1 205 ? 4.939 15.241 -0.969 1.00 98.44 205 GLN A O 1
ATOM 1650 N N . GLU A 1 206 ? 3.875 13.859 -2.401 1.00 98.56 206 GLU A N 1
ATOM 1651 C CA . GLU A 1 206 ? 2.697 13.665 -1.550 1.00 98.56 206 GLU A CA 1
ATOM 1652 C C . GLU A 1 206 ? 3.071 13.049 -0.196 1.00 98.56 206 GLU A C 1
ATOM 1654 O O . GLU A 1 206 ? 2.638 13.544 0.840 1.00 98.56 206 GLU A O 1
ATOM 1659 N N . ILE A 1 207 ? 3.941 12.029 -0.177 1.00 98.75 207 ILE A N 1
ATOM 1660 C CA . ILE A 1 207 ? 4.433 11.415 1.067 1.00 98.75 207 ILE A CA 1
ATOM 1661 C C . ILE A 1 207 ? 5.009 12.481 2.000 1.00 98.75 207 ILE A C 1
ATOM 1663 O O . ILE A 1 207 ? 4.680 12.516 3.186 1.00 98.75 207 ILE A O 1
ATOM 1667 N N . LEU A 1 208 ? 5.878 13.353 1.484 1.00 98.75 208 LEU A N 1
ATOM 1668 C CA . LEU A 1 208 ? 6.513 14.397 2.288 1.00 98.75 208 LEU A CA 1
ATOM 1669 C C . LEU A 1 208 ? 5.501 15.431 2.787 1.00 98.75 208 LEU A C 1
ATOM 1671 O O . LEU A 1 208 ? 5.593 15.854 3.940 1.00 98.75 208 LEU A O 1
ATOM 1675 N N . GLU A 1 209 ? 4.540 15.820 1.952 1.00 98.62 209 GLU A N 1
ATOM 1676 C CA . GLU A 1 209 ? 3.491 16.770 2.319 1.00 98.62 209 GLU A CA 1
ATOM 1677 C C . GLU A 1 209 ? 2.559 16.202 3.399 1.00 98.62 209 GLU A C 1
ATOM 1679 O O . GLU A 1 209 ? 2.343 16.846 4.431 1.00 98.62 209 GLU A O 1
ATOM 1684 N N . GLN A 1 210 ? 2.080 14.969 3.227 1.00 98.62 210 GLN A N 1
ATOM 1685 C CA . GLN A 1 210 ? 1.230 14.288 4.203 1.00 98.62 210 GLN A CA 1
ATOM 1686 C C . GLN A 1 210 ? 1.950 14.074 5.534 1.00 98.62 210 GLN A C 1
ATOM 1688 O O . GLN A 1 210 ? 1.393 14.359 6.597 1.00 98.62 210 GLN A O 1
ATOM 1693 N N . LEU A 1 211 ? 3.217 13.645 5.501 1.00 98.75 211 LEU A N 1
ATOM 1694 C CA . LEU A 1 211 ? 4.032 13.505 6.707 1.00 98.75 211 LEU A CA 1
ATOM 1695 C C . LEU A 1 211 ? 4.221 14.850 7.413 1.00 98.75 211 LEU A C 1
ATOM 1697 O O . LEU A 1 211 ? 3.992 14.934 8.620 1.00 98.75 211 LEU A O 1
ATOM 1701 N N . TYR A 1 212 ? 4.578 15.910 6.683 1.00 98.75 212 TYR A N 1
ATOM 1702 C CA . TYR A 1 212 ? 4.741 17.243 7.261 1.00 98.75 212 TYR A CA 1
ATOM 1703 C C . TYR A 1 212 ? 3.452 17.709 7.947 1.00 98.75 212 TYR A C 1
ATOM 1705 O O . TYR A 1 212 ? 3.476 18.076 9.125 1.00 98.75 212 TYR A O 1
ATOM 1713 N N . ASN A 1 213 ? 2.323 17.647 7.238 1.00 98.38 213 ASN A N 1
ATOM 1714 C CA . ASN A 1 213 ? 1.028 18.094 7.744 1.00 98.38 213 ASN A CA 1
ATOM 1715 C C . ASN A 1 213 ? 0.587 17.269 8.960 1.00 98.38 213 ASN A C 1
ATOM 1717 O O . ASN A 1 213 ? 0.161 17.835 9.971 1.00 98.38 213 ASN A O 1
ATOM 1721 N N . ARG A 1 214 ? 0.747 15.940 8.910 1.00 97.81 214 ARG A N 1
ATOM 1722 C CA . ARG A 1 214 ? 0.356 15.051 10.009 1.00 97.81 214 ARG A CA 1
ATOM 1723 C C . ARG A 1 214 ? 1.212 15.258 11.252 1.00 97.81 214 ARG A C 1
ATOM 1725 O O . ARG A 1 214 ? 0.657 15.424 12.337 1.00 97.81 214 ARG A O 1
ATOM 1732 N N . ILE A 1 215 ? 2.538 15.308 11.110 1.00 98.44 215 ILE A N 1
ATOM 1733 C CA . ILE A 1 215 ? 3.458 15.518 12.239 1.00 98.44 215 ILE A CA 1
ATOM 1734 C C . ILE A 1 215 ? 3.210 16.895 12.863 1.00 98.44 215 ILE A C 1
ATOM 1736 O O . ILE A 1 215 ? 3.127 17.018 14.088 1.00 98.44 215 ILE A O 1
ATOM 1740 N N . LYS A 1 216 ? 3.038 17.930 12.031 1.00 98.44 216 LYS A N 1
ATOM 1741 C CA . LYS A 1 216 ? 2.709 19.282 12.489 1.00 98.44 216 LYS A CA 1
ATOM 1742 C C . LYS A 1 216 ? 1.422 19.287 13.310 1.00 98.44 216 LYS A C 1
ATOM 1744 O O . LYS A 1 216 ? 1.442 19.775 14.440 1.00 98.44 216 LYS A O 1
ATOM 1749 N N . TYR A 1 217 ? 0.346 18.694 12.791 1.00 98.00 217 TYR A N 1
ATOM 1750 C CA . TYR A 1 217 ? -0.917 18.556 13.515 1.00 98.00 217 TYR A CA 1
ATOM 1751 C C . TYR A 1 217 ? -0.716 17.837 14.854 1.00 98.00 217 TYR A C 1
ATOM 1753 O O . TYR A 1 217 ? -1.125 18.330 15.899 1.00 98.00 217 TYR A O 1
ATOM 1761 N N . GLN A 1 218 ? -0.019 16.701 14.866 1.00 97.56 218 GLN A N 1
ATOM 1762 C CA . GLN A 1 218 ? 0.127 15.886 16.071 1.00 97.56 218 GLN A CA 1
ATOM 1763 C C . GLN A 1 218 ? 1.005 16.495 17.167 1.00 97.56 218 GLN A C 1
ATOM 1765 O O . GLN A 1 218 ? 0.806 16.195 18.349 1.00 97.56 218 GLN A O 1
ATOM 1770 N N . ARG A 1 219 ? 2.002 17.301 16.792 1.00 97.69 219 ARG A N 1
ATOM 1771 C CA . ARG A 1 219 ? 3.062 17.749 17.708 1.00 97.69 219 ARG A CA 1
ATOM 1772 C C . ARG A 1 219 ? 3.032 19.248 17.991 1.00 97.69 219 ARG A C 1
ATOM 1774 O O . ARG A 1 219 ? 3.381 19.640 19.100 1.00 97.69 219 ARG A O 1
ATOM 1781 N N . LEU A 1 220 ? 2.609 20.070 17.032 1.00 97.69 220 LEU A N 1
ATOM 1782 C CA . LEU A 1 220 ? 2.746 21.529 17.096 1.00 97.69 220 LEU A CA 1
ATOM 1783 C C . LEU A 1 220 ? 1.409 22.270 17.153 1.00 97.69 220 LEU A C 1
ATOM 1785 O O . LEU A 1 220 ? 1.309 23.283 17.849 1.00 97.69 220 LEU A O 1
ATOM 1789 N N . GLU A 1 221 ? 0.392 21.818 16.417 1.00 97.06 221 GLU A N 1
ATOM 1790 C CA . GLU A 1 221 ? -0.823 22.619 16.264 1.00 97.06 221 GLU A CA 1
ATOM 1791 C C . GLU A 1 221 ? -1.634 22.740 17.568 1.00 97.06 221 GLU A C 1
ATOM 1793 O O . GLU A 1 221 ? -1.779 21.769 18.318 1.00 97.06 221 GLU A O 1
ATOM 1798 N N . PRO A 1 222 ? -2.207 23.926 17.869 1.00 96.06 222 PRO A N 1
ATOM 1799 C CA . PRO A 1 222 ? -2.971 24.138 19.097 1.00 96.06 222 PRO A CA 1
ATOM 1800 C C . PRO A 1 222 ? -4.189 23.220 19.253 1.00 96.06 222 PRO A C 1
ATOM 1802 O O . PRO A 1 222 ? -4.509 22.849 20.381 1.00 96.06 222 PRO A O 1
ATOM 1805 N N . ASN A 1 223 ? -4.840 22.881 18.137 1.00 96.31 223 ASN A N 1
ATOM 1806 C CA . ASN A 1 223 ? -5.995 21.984 18.008 1.00 96.31 223 ASN A CA 1
ATOM 1807 C C . ASN A 1 223 ? -5.600 20.513 17.773 1.00 96.31 223 ASN A C 1
ATOM 1809 O O . ASN A 1 223 ? -6.467 19.678 17.512 1.00 96.31 223 ASN A O 1
ATOM 1813 N N . GLY A 1 224 ? -4.305 20.207 17.827 1.00 95.38 224 GLY A N 1
ATOM 1814 C CA . GLY A 1 224 ? -3.778 18.858 17.739 1.00 95.38 224 GLY A CA 1
ATOM 1815 C C . GLY A 1 224 ? -3.632 18.167 19.098 1.00 95.38 224 GLY A C 1
ATOM 1816 O O . GLY A 1 224 ? -3.753 18.807 20.145 1.00 95.38 224 GLY A O 1
ATOM 1817 N N . PRO A 1 225 ? -3.323 16.859 19.105 1.00 95.38 225 PRO A N 1
ATOM 1818 C CA . PRO A 1 225 ? -3.162 16.067 20.327 1.00 95.38 225 PRO A CA 1
ATOM 1819 C C . PRO A 1 225 ? -1.928 16.429 21.170 1.00 95.38 225 PRO A C 1
ATOM 1821 O O . PRO A 1 225 ? -1.874 16.050 22.336 1.00 95.38 225 PRO A O 1
ATOM 1824 N N . LYS A 1 226 ? -0.942 17.150 20.612 1.00 96.06 226 LYS A N 1
ATOM 1825 C CA . LYS A 1 226 ? 0.300 17.566 21.294 1.00 96.06 226 LYS A CA 1
ATOM 1826 C C . LYS A 1 226 ? 1.017 16.398 21.977 1.00 96.06 226 LYS A C 1
ATOM 1828 O O . LYS A 1 226 ? 1.323 16.448 23.166 1.00 96.06 226 LYS A O 1
ATOM 1833 N N . LEU A 1 227 ? 1.330 15.362 21.199 1.00 95.75 227 LEU A N 1
ATOM 1834 C CA . LEU A 1 227 ? 1.875 14.080 21.678 1.00 95.75 227 LEU A CA 1
ATOM 1835 C C . LEU A 1 227 ? 3.263 14.157 22.360 1.00 95.75 227 LEU A C 1
ATOM 1837 O O . LEU A 1 227 ? 3.796 13.131 22.781 1.00 95.75 227 LEU A O 1
ATOM 1841 N N . GLY A 1 228 ? 3.858 15.348 22.478 1.00 95.56 228 GLY A N 1
ATOM 1842 C CA . GLY A 1 228 ? 5.110 15.575 23.197 1.00 95.56 228 GLY A CA 1
ATOM 1843 C C . GLY A 1 228 ? 6.337 15.058 22.450 1.00 95.56 228 GLY A C 1
ATOM 1844 O O . GLY A 1 228 ? 6.427 15.180 21.227 1.00 95.56 228 GLY A O 1
ATOM 1845 N N . GLU A 1 229 ? 7.292 14.505 23.194 1.00 96.81 229 GLU A N 1
ATOM 1846 C CA . GLU A 1 229 ? 8.516 13.918 22.646 1.00 96.81 229 GLU A CA 1
ATOM 1847 C C . GLU A 1 229 ? 8.222 12.652 21.820 1.00 96.81 229 GLU A C 1
ATOM 1849 O O . GLU A 1 229 ? 7.300 11.893 22.118 1.00 96.81 229 GLU A O 1
ATOM 1854 N N . VAL A 1 230 ? 9.009 12.434 20.768 1.00 97.75 230 VAL A N 1
ATOM 1855 C CA . VAL A 1 230 ? 9.000 11.203 19.976 1.00 97.75 230 VAL A CA 1
ATOM 1856 C C . VAL A 1 230 ? 9.681 10.081 20.759 1.00 97.75 230 VAL A C 1
ATOM 1858 O O . VAL A 1 230 ? 10.856 10.183 21.121 1.00 97.75 230 VAL A O 1
ATOM 1861 N N . THR A 1 231 ? 8.936 9.005 20.998 1.00 94.88 231 THR A N 1
ATOM 1862 C CA . THR A 1 231 ? 9.372 7.800 21.719 1.00 94.88 231 THR A CA 1
ATOM 1863 C C . THR A 1 231 ? 8.900 6.541 20.988 1.00 94.88 231 THR A C 1
ATOM 1865 O O . THR A 1 231 ? 8.267 6.628 19.940 1.00 94.88 231 THR A O 1
ATOM 1868 N N . GLU A 1 232 ? 9.213 5.356 21.515 1.00 91.00 232 GLU A N 1
ATOM 1869 C CA . GLU A 1 232 ? 8.707 4.095 20.954 1.00 91.00 232 GLU A CA 1
ATOM 1870 C C . GLU A 1 232 ? 7.184 3.955 21.137 1.00 91.00 232 GLU A C 1
ATOM 1872 O O . GLU A 1 232 ? 6.498 3.541 20.207 1.00 91.00 232 GLU A O 1
ATOM 1877 N N . ASP A 1 233 ? 6.648 4.405 22.277 1.00 91.62 233 ASP A N 1
ATOM 1878 C CA . ASP A 1 233 ? 5.204 4.405 22.566 1.00 91.62 233 ASP A CA 1
ATOM 1879 C C . ASP A 1 233 ? 4.452 5.585 21.919 1.00 91.62 233 ASP A C 1
ATOM 1881 O O . ASP A 1 233 ? 3.235 5.547 21.751 1.00 91.62 233 ASP A O 1
ATOM 1885 N N . SER A 1 234 ? 5.173 6.651 21.558 1.00 95.81 234 SER A N 1
ATOM 1886 C CA . SER A 1 234 ? 4.658 7.843 20.874 1.00 95.81 234 SER A CA 1
ATOM 1887 C C . SER A 1 234 ? 5.540 8.150 19.658 1.00 95.81 234 SER A C 1
ATOM 1889 O O . SER A 1 234 ? 6.301 9.127 19.680 1.00 95.81 234 SER A O 1
ATOM 1891 N N . PRO A 1 235 ? 5.493 7.316 18.600 1.00 97.06 235 PRO A N 1
ATOM 1892 C CA . PRO A 1 235 ? 6.365 7.463 17.441 1.00 97.06 235 PRO A CA 1
ATOM 1893 C C . PRO A 1 235 ? 6.054 8.730 16.637 1.00 97.06 235 PRO A C 1
ATOM 1895 O O . PRO A 1 235 ? 4.984 9.331 16.752 1.00 97.06 235 PRO A O 1
ATOM 1898 N N . LEU A 1 236 ? 7.006 9.148 15.801 1.00 97.62 236 LEU A N 1
ATOM 1899 C CA . LEU A 1 236 ? 6.891 10.320 14.933 1.00 97.62 236 LEU A CA 1
ATOM 1900 C C . LEU A 1 236 ? 5.681 10.215 13.997 1.00 97.62 236 LEU A C 1
ATOM 1902 O O . LEU A 1 236 ? 5.015 11.213 13.749 1.00 97.62 236 LEU A O 1
ATOM 1906 N N . THR A 1 237 ? 5.415 9.007 13.504 1.00 96.69 237 THR A N 1
ATOM 1907 C CA . THR A 1 237 ? 4.278 8.676 12.646 1.00 96.69 237 THR A CA 1
ATOM 1908 C C . THR A 1 237 ? 3.516 7.507 13.241 1.00 96.69 237 THR A C 1
ATOM 1910 O O . THR A 1 237 ? 4.135 6.581 13.769 1.00 96.69 237 THR A O 1
ATOM 1913 N N . GLU A 1 238 ? 2.197 7.491 13.093 1.00 96.94 238 GLU A N 1
ATOM 1914 C CA . GLU A 1 238 ? 1.394 6.345 13.512 1.00 96.94 238 GLU A CA 1
ATOM 1915 C C . GLU A 1 238 ? 1.751 5.077 12.724 1.00 96.94 238 GLU A C 1
ATOM 1917 O O . GLU A 1 238 ? 2.113 5.163 11.544 1.00 96.94 238 GLU A O 1
ATOM 1922 N N . PRO A 1 239 ? 1.615 3.891 13.344 1.00 97.25 239 PRO A N 1
ATOM 1923 C CA . PRO A 1 239 ? 1.828 2.630 12.652 1.00 97.25 239 PRO A CA 1
ATOM 1924 C C . PRO A 1 239 ? 0.722 2.398 11.616 1.00 97.25 239 PRO A C 1
ATOM 1926 O O . PRO A 1 239 ? -0.443 2.187 11.967 1.00 97.25 239 PRO A O 1
ATOM 1929 N N . TYR A 1 240 ? 1.089 2.388 10.331 1.00 98.69 240 TYR A N 1
ATOM 1930 C CA . TYR A 1 240 ? 0.154 2.043 9.251 1.00 98.69 240 TYR A CA 1
ATOM 1931 C C . TYR A 1 240 ? -0.082 0.541 9.141 1.00 98.69 240 TYR A C 1
ATOM 1933 O O . TYR A 1 240 ? -1.078 0.116 8.559 1.00 98.69 240 TYR A O 1
ATOM 1941 N N . PHE A 1 241 ? 0.827 -0.259 9.694 1.00 98.69 241 PHE A N 1
ATOM 1942 C CA . PHE A 1 241 ? 0.748 -1.707 9.668 1.00 98.69 241 PHE A CA 1
ATOM 1943 C C . PHE A 1 241 ? 0.988 -2.275 11.064 1.00 98.69 241 PHE A C 1
ATOM 1945 O O . PHE A 1 241 ? 1.956 -1.917 11.738 1.00 98.69 241 PHE A O 1
ATOM 1952 N N . THR A 1 242 ? 0.139 -3.209 11.477 1.00 98.44 242 THR A N 1
ATOM 1953 C CA . THR A 1 242 ? 0.380 -4.043 12.654 1.00 98.44 242 THR A CA 1
ATOM 1954 C C . THR A 1 242 ? 1.412 -5.104 12.306 1.00 98.44 242 THR A C 1
ATOM 1956 O O . THR A 1 242 ? 1.224 -5.869 11.358 1.00 98.44 242 THR A O 1
ATOM 1959 N N . ARG A 1 243 ? 2.507 -5.148 13.072 1.00 97.69 243 ARG A N 1
ATOM 1960 C CA . ARG A 1 243 ? 3.663 -6.016 12.817 1.00 97.69 243 ARG A CA 1
ATOM 1961 C C . ARG A 1 243 ? 3.794 -7.098 13.875 1.00 97.69 243 ARG A C 1
ATOM 1963 O O . ARG A 1 243 ? 3.657 -6.814 15.063 1.00 97.69 243 ARG A O 1
ATOM 1970 N N . PHE A 1 244 ? 4.080 -8.322 13.447 1.00 97.06 244 PHE A N 1
ATOM 1971 C CA . PHE A 1 244 ? 4.368 -9.444 14.339 1.00 97.06 244 PHE A CA 1
ATOM 1972 C C . PHE A 1 244 ? 5.129 -10.549 13.607 1.00 97.06 244 PHE A C 1
ATOM 1974 O O . PHE A 1 244 ? 4.989 -10.718 12.398 1.00 97.06 244 PHE A O 1
ATOM 1981 N N . THR A 1 245 ? 5.878 -11.347 14.362 1.00 96.62 245 THR A N 1
ATOM 1982 C CA . THR A 1 245 ? 6.501 -12.575 13.866 1.00 96.62 245 THR A CA 1
ATOM 1983 C C . THR A 1 245 ? 5.510 -13.734 13.995 1.00 96.62 245 THR A C 1
ATOM 1985 O O . THR A 1 245 ? 4.956 -13.973 15.072 1.00 96.62 245 THR A O 1
ATOM 1988 N N . GLY A 1 246 ? 5.258 -14.439 12.896 1.00 91.56 246 GLY A N 1
ATOM 1989 C CA . GLY A 1 246 ? 4.443 -15.648 12.853 1.00 91.56 246 GLY A CA 1
ATOM 1990 C C . GLY A 1 246 ? 5.128 -16.832 13.537 1.00 91.56 246 GLY A C 1
ATOM 1991 O O . GLY A 1 246 ? 6.325 -16.812 13.830 1.00 91.56 246 GLY A O 1
ATOM 1992 N N . LYS A 1 247 ? 4.368 -17.906 13.781 1.00 87.56 247 LYS A N 1
ATOM 1993 C CA . LYS A 1 247 ? 4.899 -19.153 14.374 1.00 87.56 247 LYS A CA 1
ATOM 1994 C C . LYS A 1 247 ? 5.960 -19.830 13.496 1.00 87.56 247 LYS A C 1
ATOM 1996 O O . LYS A 1 247 ? 6.777 -20.592 13.998 1.00 87.56 247 LYS A O 1
ATOM 2001 N N . ASP A 1 248 ? 5.936 -19.539 12.203 1.00 87.31 248 ASP A N 1
ATOM 2002 C CA . ASP A 1 248 ? 6.893 -19.958 11.180 1.00 87.31 248 ASP A CA 1
ATOM 2003 C C . ASP A 1 248 ? 8.169 -19.090 11.141 1.00 87.31 248 ASP A C 1
ATOM 2005 O O . ASP A 1 248 ? 9.057 -19.341 10.330 1.00 87.31 248 ASP A O 1
ATOM 2009 N N . GLY A 1 249 ? 8.280 -18.075 12.007 1.00 92.81 249 GLY A N 1
ATOM 2010 C CA . GLY A 1 249 ? 9.394 -17.123 12.023 1.00 92.81 249 GLY A CA 1
ATOM 2011 C C . GLY A 1 249 ? 9.284 -16.024 10.965 1.00 92.81 249 GLY A C 1
ATOM 2012 O O . GLY A 1 249 ? 10.192 -15.204 10.838 1.00 92.81 249 GLY A O 1
ATOM 2013 N N . LYS A 1 250 ? 8.190 -15.988 10.199 1.00 94.62 250 LYS A N 1
ATOM 2014 C CA . LYS A 1 250 ? 7.971 -14.987 9.160 1.00 94.62 250 LYS A CA 1
ATOM 2015 C C . LYS A 1 250 ? 7.474 -13.678 9.755 1.00 94.62 250 LYS A C 1
ATOM 2017 O O . LYS A 1 250 ? 6.582 -13.661 10.596 1.00 94.62 250 LYS A O 1
ATOM 2022 N N . GLU A 1 251 ? 8.012 -12.567 9.274 1.00 96.62 251 GLU A N 1
ATOM 2023 C CA . GLU A 1 251 ? 7.548 -11.234 9.654 1.00 96.62 251 GLU A CA 1
ATOM 2024 C C . GLU A 1 251 ? 6.289 -10.855 8.867 1.00 96.62 251 GLU A C 1
ATOM 2026 O O . GLU A 1 251 ? 6.297 -10.819 7.634 1.00 96.62 251 GLU A O 1
ATOM 2031 N N . TRP A 1 252 ? 5.218 -10.527 9.583 1.00 97.88 252 TRP A N 1
ATOM 2032 C CA . TRP A 1 252 ? 3.954 -10.068 9.022 1.00 97.88 252 TRP A CA 1
ATOM 2033 C C . TRP A 1 252 ? 3.755 -8.574 9.259 1.00 97.88 252 TRP A C 1
ATOM 2035 O O . TRP A 1 252 ? 4.184 -8.018 10.271 1.00 97.88 252 TRP A O 1
ATOM 2045 N N . ALA A 1 253 ? 3.079 -7.924 8.314 1.00 98.44 253 ALA A N 1
ATOM 2046 C CA . ALA A 1 253 ? 2.660 -6.532 8.400 1.00 98.44 253 ALA A CA 1
ATOM 2047 C C . ALA A 1 253 ? 1.257 -6.417 7.798 1.00 98.44 253 ALA A C 1
ATOM 2049 O O . ALA A 1 253 ? 1.100 -6.508 6.581 1.00 98.44 253 ALA A O 1
ATOM 2050 N N . LEU A 1 254 ? 0.245 -6.279 8.653 1.00 98.62 254 LEU A N 1
ATOM 2051 C CA . LEU A 1 254 ? -1.159 -6.202 8.251 1.00 98.62 254 LEU A CA 1
ATOM 2052 C C . LEU A 1 254 ? -1.605 -4.744 8.275 1.00 98.62 254 LEU A C 1
ATOM 2054 O O . LEU A 1 254 ? -1.402 -4.064 9.278 1.00 98.62 254 LEU A O 1
ATOM 2058 N N . ALA A 1 255 ? -2.203 -4.265 7.186 1.00 98.69 255 ALA A N 1
ATOM 2059 C CA . ALA A 1 255 ? -2.647 -2.881 7.076 1.00 98.69 255 ALA A CA 1
ATOM 2060 C C . ALA A 1 255 ? -3.663 -2.531 8.171 1.00 98.69 255 ALA A C 1
ATOM 2062 O O . ALA A 1 255 ? -4.661 -3.229 8.366 1.00 98.69 255 ALA A O 1
ATOM 2063 N N . ASN A 1 256 ? -3.421 -1.425 8.865 1.00 98.62 256 ASN A N 1
ATOM 2064 C CA . ASN A 1 256 ? -4.355 -0.860 9.826 1.00 98.62 256 ASN A CA 1
ATOM 2065 C C . ASN A 1 256 ? -5.421 -0.046 9.093 1.00 98.62 256 ASN A C 1
ATOM 2067 O O . ASN A 1 256 ? -5.138 0.590 8.078 1.00 98.62 256 ASN A O 1
ATOM 2071 N N . ASN A 1 257 ? -6.660 -0.095 9.571 1.00 97.44 257 ASN A N 1
ATOM 2072 C CA . ASN A 1 257 ? -7.780 0.622 8.977 1.00 97.44 257 ASN A CA 1
ATOM 2073 C C . ASN A 1 257 ? -7.726 2.118 9.322 1.00 97.44 257 ASN A C 1
ATOM 2075 O O . ASN A 1 257 ? -6.927 2.566 10.143 1.00 97.44 257 ASN A O 1
ATOM 2079 N N . GLY A 1 258 ? -8.595 2.902 8.698 1.00 95.94 258 GLY A N 1
ATOM 2080 C CA . GLY A 1 258 ? -8.695 4.333 8.932 1.00 95.94 258 GLY A CA 1
ATOM 2081 C C . GLY A 1 258 ? -9.704 4.955 7.985 1.00 95.94 258 GLY A C 1
ATOM 2082 O O . GLY A 1 258 ? -10.648 4.298 7.546 1.00 95.94 258 GLY A O 1
ATOM 2083 N N . TRP A 1 259 ? -9.474 6.213 7.640 1.00 94.81 259 TRP A N 1
ATOM 2084 C CA . TRP A 1 259 ? -10.278 6.938 6.663 1.00 94.81 259 TRP A CA 1
ATOM 2085 C C . TRP A 1 259 ? -9.417 7.944 5.898 1.00 94.81 259 TRP A C 1
ATOM 2087 O O . TRP A 1 259 ? -8.310 8.276 6.320 1.00 94.81 259 TRP A O 1
ATOM 2097 N N . ILE A 1 260 ? -9.921 8.424 4.762 1.00 94.06 260 ILE A N 1
ATOM 2098 C CA . ILE A 1 260 ? -9.225 9.390 3.903 1.00 94.06 260 ILE A CA 1
ATOM 2099 C C . ILE A 1 260 ? -10.025 10.682 3.858 1.00 94.06 260 ILE A C 1
ATOM 2101 O O . ILE A 1 260 ? -11.243 10.672 3.659 1.00 94.06 260 ILE A O 1
ATOM 2105 N N . TRP A 1 261 ? -9.338 11.809 4.015 1.00 89.94 261 TRP A N 1
ATOM 2106 C CA . TRP A 1 261 ? -9.961 13.118 3.879 1.00 89.94 261 TRP A CA 1
ATOM 2107 C C . TRP A 1 261 ? -10.418 13.361 2.435 1.00 89.94 261 TRP A C 1
ATOM 2109 O O . TRP A 1 261 ? -9.609 13.363 1.515 1.00 89.94 261 TRP A O 1
ATOM 2119 N N . GLY A 1 262 ? -11.723 13.572 2.230 1.00 87.81 262 GLY A N 1
ATOM 2120 C CA . GLY A 1 262 ? -12.291 13.844 0.902 1.00 87.81 262 GLY A CA 1
ATOM 2121 C C . GLY A 1 262 ? -12.253 12.662 -0.077 1.00 87.81 262 GLY A C 1
ATOM 2122 O O . GLY A 1 262 ? -12.535 12.856 -1.257 1.00 87.81 262 GLY A O 1
ATOM 2123 N N . GLY A 1 263 ? -11.918 11.454 0.390 1.00 85.88 263 GLY A N 1
ATOM 2124 C CA . GLY A 1 263 ? -11.886 10.249 -0.438 1.00 85.88 263 GLY A CA 1
ATOM 2125 C C . GLY A 1 263 ? -13.282 9.711 -0.766 1.00 85.88 263 GLY A C 1
ATOM 2126 O O . GLY A 1 263 ? -14.238 9.935 -0.023 1.00 85.88 263 GLY A O 1
ATOM 2127 N N . ASN A 1 264 ? -13.395 8.965 -1.869 1.00 87.00 264 ASN A N 1
ATOM 2128 C CA . ASN A 1 264 ? -14.603 8.201 -2.179 1.00 87.00 264 ASN A CA 1
ATOM 2129 C C . ASN A 1 264 ? -14.687 6.972 -1.249 1.00 87.00 264 ASN A C 1
ATOM 2131 O O . ASN A 1 264 ? -13.865 6.066 -1.404 1.00 87.00 264 ASN A O 1
ATOM 2135 N N . PRO A 1 265 ? -15.668 6.894 -0.329 1.00 84.56 265 PRO A N 1
ATOM 2136 C CA . PRO A 1 265 ? -15.758 5.799 0.638 1.00 84.56 265 PRO A CA 1
ATOM 2137 C C . PRO A 1 265 ? -16.047 4.427 0.013 1.00 84.56 265 PRO A C 1
ATOM 2139 O O . PRO A 1 265 ? -15.792 3.409 0.648 1.00 84.56 265 PRO A O 1
ATOM 2142 N N . LEU A 1 266 ? -16.569 4.391 -1.219 1.00 86.44 266 LEU A N 1
ATOM 2143 C CA . LEU A 1 266 ? -16.892 3.146 -1.922 1.00 86.44 266 LEU A CA 1
ATOM 2144 C C . LEU A 1 266 ? -15.660 2.456 -2.514 1.00 86.44 266 LEU A C 1
ATOM 2146 O O . LEU A 1 266 ? -15.723 1.280 -2.870 1.00 86.44 266 LEU A O 1
ATOM 2150 N N . VAL A 1 267 ? -14.549 3.183 -2.649 1.00 87.50 267 VAL A N 1
ATOM 2151 C CA . VAL A 1 267 ? -13.285 2.601 -3.091 1.00 87.50 267 VAL A CA 1
ATOM 2152 C C . VAL A 1 267 ? -12.555 2.096 -1.859 1.00 87.50 267 VAL A C 1
ATOM 2154 O O . VAL A 1 267 ? -12.144 2.876 -1.001 1.00 87.50 267 VAL A O 1
ATOM 2157 N N . ASP A 1 268 ? -12.356 0.781 -1.786 1.00 92.00 268 ASP A N 1
ATOM 2158 C CA . ASP A 1 268 ? -11.496 0.203 -0.765 1.00 92.00 268 ASP A CA 1
ATOM 2159 C C . ASP A 1 268 ? -10.066 0.722 -0.949 1.00 92.00 268 ASP A C 1
ATOM 2161 O O . ASP A 1 268 ? -9.335 0.316 -1.856 1.00 92.00 268 ASP A O 1
ATOM 2165 N N . PHE A 1 269 ? -9.660 1.628 -0.068 1.00 93.56 269 PHE A N 1
ATOM 2166 C CA . PHE A 1 269 ? -8.366 2.291 -0.134 1.00 93.56 269 PHE A CA 1
ATOM 2167 C C . PHE A 1 269 ? -7.175 1.389 0.211 1.00 93.56 269 PHE A C 1
ATOM 2169 O O . PHE A 1 269 ? -6.032 1.806 0.030 1.00 93.56 269 PHE A O 1
ATOM 2176 N N . ALA A 1 270 ? -7.418 0.165 0.695 1.00 95.19 270 ALA A N 1
ATOM 2177 C CA . ALA A 1 270 ? -6.382 -0.860 0.823 1.00 95.19 270 ALA A CA 1
ATOM 2178 C C . ALA A 1 270 ? -6.239 -1.729 -0.439 1.00 95.19 270 ALA A C 1
ATOM 2180 O O . ALA A 1 270 ? -5.279 -2.494 -0.552 1.00 95.19 270 ALA A O 1
ATOM 2181 N N . SER A 1 271 ? -7.173 -1.627 -1.389 1.00 94.00 271 SER A N 1
ATOM 2182 C CA . SER A 1 271 ? -7.121 -2.358 -2.655 1.00 94.00 271 SER A CA 1
ATOM 2183 C C . SER A 1 271 ? -6.062 -1.795 -3.606 1.00 94.00 271 SER A C 1
ATOM 2185 O O . SER A 1 271 ? -5.559 -0.687 -3.429 1.00 94.00 271 SER A O 1
ATOM 2187 N N . SER A 1 272 ? -5.752 -2.549 -4.662 1.00 92.88 272 SER A N 1
ATOM 2188 C CA . SER A 1 272 ? -4.781 -2.151 -5.688 1.00 92.88 272 SER A CA 1
ATOM 2189 C C . SER A 1 272 ? -5.224 -0.968 -6.554 1.00 92.88 272 SER A C 1
ATOM 2191 O O . SER A 1 272 ? -4.421 -0.451 -7.322 1.00 92.88 272 SER A O 1
ATOM 2193 N N . GLN A 1 273 ? -6.477 -0.516 -6.430 1.00 91.56 273 GLN A N 1
ATOM 2194 C CA . GLN A 1 273 ? -6.977 0.681 -7.117 1.00 91.56 273 GLN A CA 1
ATOM 2195 C C . GLN A 1 273 ? -6.526 1.982 -6.440 1.00 91.56 273 GLN A C 1
ATOM 2197 O O . GLN A 1 273 ? -6.751 3.067 -6.970 1.00 91.56 273 GLN A O 1
ATOM 2202 N N . SER A 1 274 ? -5.917 1.885 -5.256 1.00 93.19 274 SER A N 1
ATOM 2203 C CA . SER A 1 274 ? -5.499 3.024 -4.453 1.00 93.19 274 SER A CA 1
ATOM 2204 C C . SER A 1 274 ? -4.028 2.930 -4.055 1.00 93.19 274 SER A C 1
ATOM 2206 O O . SER A 1 274 ? -3.467 1.851 -3.875 1.00 93.19 274 SER A O 1
ATOM 2208 N N . ARG A 1 275 ? -3.405 4.100 -3.885 1.00 95.50 275 ARG A N 1
ATOM 2209 C CA . ARG A 1 275 ? -2.036 4.264 -3.375 1.00 95.50 275 ARG A CA 1
ATOM 2210 C C . ARG A 1 275 ? -2.001 4.975 -2.020 1.00 95.50 275 ARG A C 1
ATOM 2212 O O . ARG A 1 275 ? -0.922 5.321 -1.551 1.00 95.50 275 ARG A O 1
ATOM 2219 N N . CYS A 1 276 ? -3.148 5.170 -1.360 1.00 96.75 276 CYS A N 1
ATOM 2220 C CA . CYS A 1 276 ? -3.269 6.002 -0.155 1.00 96.75 276 CYS A CA 1
ATOM 2221 C C . CYS A 1 276 ? -2.362 5.556 1.005 1.00 96.75 276 CYS A C 1
ATOM 2223 O O . CYS A 1 276 ? -1.834 6.400 1.727 1.00 96.75 276 CYS A O 1
ATOM 2225 N N . TYR A 1 277 ? -2.137 4.246 1.180 1.00 98.38 277 TYR A N 1
ATOM 2226 C CA . TYR A 1 277 ? -1.194 3.737 2.189 1.00 98.38 277 TYR A CA 1
ATOM 2227 C C . TYR A 1 277 ? 0.249 4.157 1.902 1.00 98.38 277 TYR A C 1
ATOM 2229 O O . TYR A 1 277 ? 0.976 4.513 2.830 1.00 98.38 277 TYR A O 1
ATOM 2237 N N . LEU A 1 278 ? 0.659 4.123 0.629 1.00 98.50 278 LEU A N 1
ATOM 2238 C CA . LEU A 1 278 ? 1.988 4.558 0.215 1.00 98.50 278 LEU A CA 1
ATOM 2239 C C . LEU A 1 278 ? 2.109 6.075 0.327 1.00 98.50 278 LEU A C 1
ATOM 2241 O O . LEU A 1 278 ? 3.038 6.547 0.967 1.00 98.50 278 LEU A O 1
ATOM 2245 N N . ARG A 1 279 ? 1.132 6.811 -0.214 1.00 98.38 279 ARG A N 1
ATOM 2246 C CA . ARG A 1 279 ? 1.077 8.281 -0.225 1.00 98.38 279 ARG A CA 1
ATOM 2247 C C . ARG A 1 279 ? 0.861 8.910 1.161 1.00 98.38 279 ARG A C 1
ATOM 2249 O O . ARG A 1 279 ? 0.925 10.121 1.292 1.00 98.38 279 ARG A O 1
ATOM 2256 N N . ARG A 1 280 ? 0.655 8.094 2.206 1.00 98.44 280 ARG A N 1
ATOM 2257 C CA . ARG A 1 280 ? 0.396 8.512 3.602 1.00 98.44 280 ARG A CA 1
ATOM 2258 C C . ARG A 1 280 ? -0.866 9.373 3.766 1.00 98.44 280 ARG A C 1
ATOM 2260 O O . ARG A 1 280 ? -0.952 10.205 4.659 1.00 98.44 280 ARG A O 1
ATOM 2267 N N . GLU A 1 281 ? -1.874 9.116 2.938 1.00 97.94 281 GLU A N 1
ATOM 2268 C CA . GLU A 1 281 ? -3.164 9.826 2.951 1.00 97.94 281 GLU A CA 1
ATOM 2269 C C . GLU A 1 281 ? -4.166 9.244 3.962 1.00 97.94 281 GLU A C 1
ATOM 2271 O O . GLU A 1 281 ? -5.221 9.826 4.221 1.00 97.94 281 GLU A O 1
ATOM 2276 N N . VAL A 1 282 ? -3.867 8.067 4.522 1.00 98.00 282 VAL A N 1
ATOM 2277 C CA . VAL A 1 282 ? -4.753 7.387 5.469 1.00 98.00 282 VAL A CA 1
ATOM 2278 C C . VAL A 1 282 ? -4.613 8.022 6.852 1.00 98.00 282 VAL A C 1
ATOM 2280 O O . VAL A 1 282 ? -3.566 7.957 7.496 1.00 98.00 282 VAL A O 1
ATOM 2283 N N . ILE A 1 283 ? -5.706 8.570 7.374 1.00 97.06 283 ILE A N 1
ATOM 2284 C CA . ILE A 1 283 ? -5.815 8.907 8.792 1.00 97.06 283 ILE A CA 1
ATOM 2285 C C . ILE A 1 283 ? -6.077 7.599 9.536 1.00 97.06 283 ILE A C 1
ATOM 2287 O O . ILE A 1 283 ? -7.212 7.133 9.649 1.00 97.06 283 ILE A O 1
ATOM 2291 N N . VAL A 1 284 ? -4.984 6.970 9.959 1.00 97.50 284 VAL A N 1
ATOM 2292 C CA . VAL A 1 284 ? -4.966 5.591 10.448 1.00 97.50 284 VAL A CA 1
ATOM 2293 C C . VAL A 1 284 ? -5.423 5.465 11.903 1.00 97.50 284 VAL A C 1
ATOM 2295 O O . VAL A 1 284 ? -5.123 6.308 12.750 1.00 97.50 284 VAL A O 1
ATOM 2298 N N . TRP A 1 285 ? -6.104 4.361 12.195 1.00 96.88 285 TRP A N 1
ATOM 2299 C CA . TRP A 1 285 ? -6.367 3.857 13.540 1.00 96.88 285 TRP A CA 1
ATOM 2300 C C . TRP A 1 285 ? -5.363 2.739 13.839 1.00 96.88 285 TRP A C 1
ATOM 2302 O O . TRP A 1 285 ? -5.550 1.590 13.441 1.00 96.88 285 TRP A O 1
ATOM 2312 N N . GLY A 1 286 ? -4.239 3.088 14.475 1.00 95.19 286 GLY A N 1
ATOM 2313 C CA . GLY A 1 286 ? -3.110 2.166 14.700 1.00 95.19 286 GLY A CA 1
ATOM 2314 C C . GLY A 1 286 ? -3.420 0.961 15.605 1.00 95.19 286 GLY A C 1
ATOM 2315 O O . GLY A 1 286 ? -2.631 0.020 15.694 1.00 95.19 286 GLY A O 1
ATOM 2316 N N . ASP A 1 287 ? -4.568 0.990 16.273 1.00 93.69 287 ASP A N 1
ATOM 2317 C CA . ASP A 1 287 ? -5.135 -0.056 17.119 1.00 93.69 287 ASP A CA 1
ATOM 2318 C C . ASP A 1 287 ? -6.042 -1.040 16.361 1.00 93.69 287 ASP A C 1
ATOM 2320 O O . ASP A 1 287 ? -6.377 -2.094 16.903 1.00 93.69 287 ASP A O 1
ATOM 2324 N N . CYS A 1 288 ? -6.385 -0.755 15.101 1.00 96.12 288 CYS A N 1
ATOM 2325 C CA . CYS A 1 288 ? -7.376 -1.500 14.329 1.00 96.12 288 CYS A CA 1
ATOM 2326 C C . CYS A 1 288 ? -6.798 -2.028 13.009 1.00 96.12 288 CYS A C 1
ATOM 2328 O O . CYS A 1 288 ? -6.567 -1.269 12.074 1.00 96.12 288 CYS A O 1
ATOM 2330 N N . VAL A 1 289 ? -6.641 -3.345 12.881 1.00 98.44 289 VAL A N 1
ATOM 2331 C CA . VAL A 1 289 ? -6.251 -4.030 11.638 1.00 98.44 289 VAL A CA 1
ATOM 2332 C C . VAL A 1 289 ? -7.440 -4.122 10.690 1.00 98.44 289 VAL A C 1
ATOM 2334 O O . VAL A 1 289 ? -8.499 -4.608 11.082 1.00 98.44 289 VAL A O 1
ATOM 2337 N N . LYS A 1 290 ? -7.268 -3.697 9.434 1.00 98.38 290 LYS A N 1
ATOM 2338 C CA . LYS A 1 290 ? -8.299 -3.771 8.391 1.00 98.38 290 LYS A CA 1
ATOM 2339 C C . LYS A 1 290 ? -8.505 -5.213 7.923 1.00 98.38 290 LYS A C 1
ATOM 2341 O O . LYS A 1 290 ? -7.543 -5.909 7.599 1.00 98.38 290 LYS A O 1
ATOM 2346 N N . LEU A 1 291 ? -9.764 -5.638 7.849 1.00 98.50 291 LEU A N 1
ATOM 2347 C CA . LEU A 1 291 ? -10.161 -6.983 7.430 1.00 98.50 291 LEU A CA 1
ATOM 2348 C C . LEU A 1 291 ? -10.349 -7.047 5.909 1.00 98.50 291 LEU A C 1
ATOM 2350 O O . LEU A 1 291 ? -11.025 -6.207 5.317 1.00 98.50 291 LEU A O 1
ATOM 2354 N N . ARG A 1 292 ? -9.745 -8.053 5.276 1.00 98.06 292 ARG A N 1
ATOM 2355 C CA . ARG A 1 292 ? -9.736 -8.281 3.829 1.00 98.06 29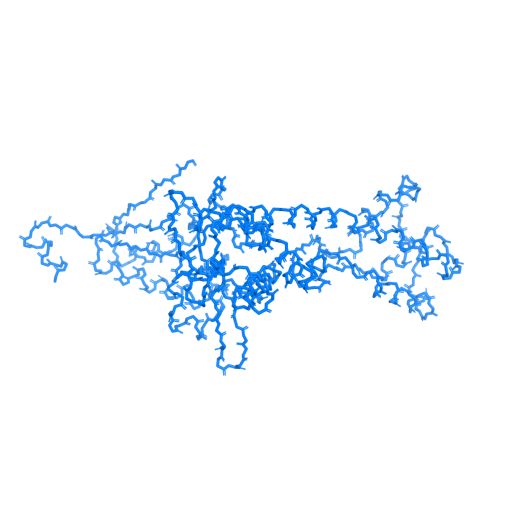2 ARG A CA 1
ATOM 2356 C C . ARG A 1 292 ? -10.694 -9.413 3.476 1.00 98.06 292 ARG A C 1
ATOM 2358 O O . ARG A 1 292 ? -10.303 -10.573 3.507 1.00 98.06 292 ARG A O 1
ATOM 2365 N N . TYR A 1 293 ? -11.929 -9.099 3.098 1.00 97.75 293 TYR A N 1
ATOM 2366 C CA . TYR A 1 293 ? -12.913 -10.121 2.701 1.00 97.75 293 TYR A CA 1
ATOM 2367 C C . TYR A 1 293 ? -12.669 -10.698 1.301 1.00 97.75 293 TYR A C 1
ATOM 2369 O O . TYR A 1 293 ? -13.060 -11.829 1.038 1.00 97.75 293 TYR A O 1
ATOM 2377 N N . GLY A 1 294 ? -12.015 -9.947 0.412 1.00 95.56 294 GLY A N 1
ATOM 2378 C CA . GLY A 1 294 ? -11.887 -10.323 -0.998 1.00 95.56 294 GLY A CA 1
ATOM 2379 C C . GLY A 1 294 ? -13.197 -10.142 -1.768 1.00 95.56 294 GLY A C 1
ATOM 2380 O O . GLY A 1 294 ? -14.049 -9.359 -1.361 1.00 95.56 294 GLY A O 1
ATOM 2381 N N . LYS A 1 295 ? -13.341 -10.836 -2.897 1.00 94.88 295 LYS A N 1
ATOM 2382 C CA . LYS A 1 295 ? -14.554 -10.828 -3.731 1.00 94.88 295 LYS A CA 1
ATOM 2383 C C . LYS A 1 295 ? -15.576 -11.859 -3.254 1.00 94.88 295 LYS A C 1
ATOM 2385 O O . LYS A 1 295 ? -16.760 -11.725 -3.546 1.00 94.88 295 LYS A O 1
ATOM 2390 N N . SER A 1 296 ? -15.110 -12.891 -2.558 1.00 96.06 296 SER A N 1
ATOM 2391 C CA . SER A 1 296 ? -15.891 -14.073 -2.203 1.00 96.06 296 SER A CA 1
ATOM 2392 C C . SER A 1 296 ? -15.356 -14.746 -0.930 1.00 96.06 296 SER A C 1
ATOM 2394 O O . SER A 1 296 ? -14.219 -14.466 -0.534 1.00 96.06 296 SER A O 1
ATOM 2396 N N . PRO A 1 297 ? -16.138 -15.630 -0.281 1.00 97.50 297 PRO A N 1
ATOM 2397 C CA . PRO A 1 297 ? -15.684 -16.416 0.865 1.00 97.50 297 PRO A CA 1
ATOM 2398 C C . PRO A 1 297 ? -14.357 -17.148 0.655 1.00 97.50 297 PRO A C 1
ATOM 2400 O O . PRO A 1 297 ? -13.555 -17.250 1.581 1.00 97.50 297 PRO A O 1
ATOM 2403 N N . GLU A 1 298 ? -14.095 -17.601 -0.567 1.00 97.56 298 GLU A N 1
ATOM 2404 C CA . GLU A 1 298 ? -12.901 -18.349 -0.955 1.00 97.56 298 GLU A CA 1
ATOM 2405 C C . GLU A 1 298 ? -11.612 -17.526 -0.827 1.00 97.56 298 GLU A C 1
ATOM 2407 O O . GLU A 1 298 ? -10.544 -18.091 -0.592 1.00 97.56 298 GLU A O 1
ATOM 2412 N N . ASP A 1 299 ? -11.699 -16.198 -0.932 1.00 97.00 299 ASP A N 1
ATOM 2413 C CA . ASP A 1 299 ? -10.535 -15.314 -0.852 1.00 97.00 299 ASP A CA 1
ATOM 2414 C C . ASP A 1 299 ? -10.010 -15.148 0.583 1.00 97.00 299 ASP A C 1
ATOM 2416 O O . ASP A 1 299 ? -8.830 -14.831 0.761 1.00 97.00 299 ASP A O 1
ATOM 2420 N N . SER A 1 300 ? -10.872 -15.331 1.593 1.00 98.00 300 SER A N 1
ATOM 2421 C CA . SER A 1 300 ? -10.536 -15.247 3.027 1.00 98.00 300 SER A CA 1
ATOM 2422 C C . SER A 1 300 ? -11.427 -16.160 3.892 1.00 98.00 300 SER A C 1
ATOM 2424 O O . SER A 1 300 ? -12.175 -15.662 4.742 1.00 98.00 300 SER A O 1
ATOM 2426 N N . PRO A 1 301 ? -11.356 -17.497 3.742 1.00 98.38 301 PRO A N 1
ATOM 2427 C CA . PRO A 1 301 ? -12.365 -18.409 4.295 1.00 98.38 301 PRO A CA 1
ATOM 2428 C C . PRO A 1 301 ? -12.534 -18.312 5.813 1.00 98.38 301 PRO A C 1
ATOM 2430 O O . PRO A 1 301 ? -13.655 -18.272 6.321 1.00 98.38 301 PRO A O 1
ATOM 2433 N N . TYR A 1 302 ? -11.420 -18.209 6.546 1.00 98.50 302 TYR A N 1
ATOM 2434 C CA . TYR A 1 302 ? -11.448 -18.078 8.003 1.00 98.50 302 TYR A CA 1
ATOM 2435 C C . TYR A 1 302 ? -12.150 -16.791 8.452 1.00 98.50 302 TYR A C 1
ATOM 2437 O O . TYR A 1 302 ? -12.979 -16.820 9.363 1.00 98.50 302 TYR A O 1
ATOM 2445 N N . LEU A 1 303 ? -11.850 -15.665 7.793 1.00 98.62 303 LEU A N 1
ATOM 2446 C CA . LEU A 1 303 ? -12.468 -14.377 8.099 1.00 98.62 303 LEU A CA 1
ATOM 2447 C C . LEU A 1 303 ? -13.982 -14.439 7.897 1.00 98.62 303 LEU A C 1
ATOM 2449 O O . LEU A 1 303 ? -14.733 -14.042 8.784 1.00 98.62 303 LEU A O 1
ATOM 2453 N N . TRP A 1 304 ? -14.423 -14.962 6.753 1.00 98.69 304 TRP A N 1
ATOM 2454 C CA . TRP A 1 304 ? -15.842 -15.097 6.446 1.00 98.69 304 TRP A CA 1
ATOM 2455 C C . TRP A 1 304 ? -16.562 -15.970 7.471 1.00 98.69 304 TRP A C 1
ATOM 2457 O O . TRP A 1 304 ? -17.563 -15.530 8.031 1.00 98.69 304 TRP A O 1
ATOM 2467 N N . SER A 1 305 ? -16.017 -17.147 7.795 1.00 98.56 305 SER A N 1
ATOM 2468 C CA . SER A 1 305 ? -16.584 -18.029 8.825 1.00 98.56 305 SER A CA 1
ATOM 2469 C C . SER A 1 305 ? -16.718 -17.309 10.166 1.00 98.56 305 SER A C 1
ATOM 2471 O O . SER A 1 305 ? -17.795 -17.282 10.760 1.00 98.56 305 SER A O 1
ATOM 2473 N N . ARG A 1 306 ? -15.642 -16.653 10.615 1.00 98.50 306 ARG A N 1
ATOM 2474 C CA . ARG A 1 306 ? -15.609 -15.923 11.886 1.00 98.50 306 ARG A CA 1
ATOM 2475 C C . ARG A 1 306 ? -16.642 -14.798 11.933 1.00 98.50 306 ARG A C 1
ATOM 2477 O O . ARG A 1 306 ? -17.296 -14.612 12.955 1.00 98.50 306 ARG A O 1
ATOM 2484 N N . MET A 1 307 ? -16.775 -14.033 10.853 1.00 98.50 307 MET A N 1
ATOM 2485 C CA . MET A 1 307 ? -17.668 -12.874 10.811 1.00 98.50 307 MET A CA 1
ATOM 2486 C C . MET A 1 307 ? -19.134 -13.275 10.646 1.00 98.50 307 MET A C 1
ATOM 2488 O O . MET A 1 307 ? -20.001 -12.618 11.217 1.00 98.50 307 MET A O 1
ATOM 2492 N N . ILE A 1 308 ? -19.411 -14.389 9.963 1.00 98.56 308 ILE A N 1
ATOM 2493 C CA . ILE A 1 308 ? -20.739 -15.012 9.927 1.00 98.56 308 ILE A CA 1
ATOM 2494 C C . ILE A 1 308 ? -21.139 -15.489 11.328 1.00 98.56 308 ILE A C 1
ATOM 2496 O O . ILE A 1 308 ? -22.239 -15.184 11.785 1.00 98.56 308 ILE A O 1
ATOM 2500 N N . GLU A 1 309 ? -20.253 -16.194 12.037 1.00 98.62 309 GLU A N 1
ATOM 2501 C CA . GLU A 1 309 ? -20.502 -16.634 13.418 1.00 98.62 309 GLU A CA 1
ATOM 2502 C C . GLU A 1 309 ? -20.714 -15.449 14.364 1.00 98.62 309 GLU A C 1
ATOM 2504 O O . GLU A 1 309 ? -21.645 -15.457 15.168 1.00 98.62 309 GLU A O 1
ATOM 2509 N N . TYR A 1 310 ? -19.896 -14.404 14.233 1.00 98.50 310 TYR A N 1
ATOM 2510 C CA . TYR A 1 310 ? -20.042 -13.163 14.987 1.00 98.50 310 TYR A CA 1
ATOM 2511 C C . TYR A 1 310 ? -21.398 -12.491 14.731 1.00 98.50 310 TYR A C 1
ATOM 2513 O O . TYR A 1 310 ? -22.105 -12.164 15.685 1.00 98.50 310 TYR A O 1
ATOM 2521 N N . ALA A 1 311 ? -21.802 -12.343 13.466 1.00 98.25 311 ALA A N 1
ATOM 2522 C CA . ALA A 1 311 ? -23.089 -11.755 13.109 1.00 98.25 311 ALA A CA 1
ATOM 2523 C C . ALA A 1 311 ? -24.260 -12.586 13.661 1.00 98.25 311 ALA A C 1
ATOM 2525 O O . ALA A 1 311 ? -25.176 -12.032 14.270 1.00 98.25 311 ALA A O 1
ATOM 2526 N N . LYS A 1 312 ? -24.204 -13.917 13.536 1.00 98.56 312 LYS A N 1
ATOM 2527 C CA . LYS A 1 312 ? -25.214 -14.833 14.090 1.00 98.56 312 LYS A CA 1
ATOM 2528 C C . LYS A 1 312 ? -25.306 -14.745 15.614 1.00 98.56 312 LYS A C 1
ATOM 2530 O O . LYS A 1 312 ? -26.410 -14.669 16.147 1.00 98.56 312 LYS A O 1
ATOM 2535 N N . LEU A 1 313 ? -24.168 -14.694 16.305 1.00 98.38 313 LEU A N 1
ATOM 2536 C CA . LEU A 1 313 ? -24.108 -14.543 17.761 1.00 98.38 313 LEU A CA 1
ATOM 2537 C C . LEU A 1 313 ? -24.715 -13.213 18.222 1.00 98.38 313 LEU A C 1
ATOM 2539 O O . LEU A 1 313 ? -25.486 -13.174 19.178 1.00 98.38 313 LEU A O 1
ATOM 2543 N N . CYS A 1 314 ? -24.393 -12.110 17.547 1.00 97.88 314 CYS A N 1
ATOM 2544 C CA . CYS A 1 314 ? -25.000 -10.820 17.859 1.00 97.88 314 CYS A CA 1
ATOM 2545 C C . CYS A 1 314 ? -26.514 -10.843 17.601 1.00 97.88 314 CYS A C 1
ATOM 2547 O O . CYS A 1 314 ? -27.281 -10.352 18.428 1.00 97.88 314 CYS A O 1
ATOM 2549 N N . ALA A 1 315 ? -26.962 -11.449 16.501 1.00 97.56 315 ALA A N 1
ATOM 2550 C CA . ALA A 1 315 ? -28.379 -11.539 16.152 1.00 97.56 315 ALA A CA 1
ATOM 2551 C C . ALA A 1 315 ? -29.195 -12.420 17.109 1.00 97.56 315 ALA A C 1
ATOM 2553 O O . ALA A 1 315 ? -30.377 -12.151 17.306 1.00 97.56 315 ALA A O 1
ATOM 2554 N N . SER A 1 316 ? -28.584 -13.439 17.729 1.00 97.50 316 SER A N 1
ATOM 2555 C CA . SER A 1 316 ? -29.265 -14.282 18.723 1.00 97.50 316 SER A CA 1
ATOM 2556 C C . SER A 1 316 ? -29.486 -13.586 20.067 1.00 97.50 316 SER A C 1
ATOM 2558 O O . SER A 1 316 ? -30.211 -14.110 20.904 1.00 97.50 316 SER A O 1
ATOM 2560 N N . ILE A 1 317 ? -28.818 -12.453 20.309 1.00 97.25 317 ILE A N 1
ATOM 2561 C CA . ILE A 1 317 ? -28.863 -11.724 21.586 1.00 97.25 317 ILE A CA 1
ATOM 2562 C C . ILE A 1 317 ? -29.597 -10.388 21.434 1.00 97.25 317 ILE A C 1
ATOM 2564 O O . ILE A 1 317 ? -30.325 -9.982 22.336 1.00 97.25 317 ILE A O 1
ATOM 2568 N N . PHE A 1 318 ? -29.382 -9.677 20.326 1.00 96.94 318 PHE A N 1
ATOM 2569 C CA . PHE A 1 318 ? -29.860 -8.311 20.129 1.00 96.94 318 PHE A CA 1
ATOM 2570 C C . PHE A 1 318 ? -30.989 -8.230 19.097 1.00 96.94 318 PHE A C 1
ATOM 2572 O O . PHE A 1 318 ? -31.090 -9.023 18.165 1.00 96.94 318 PHE A O 1
ATOM 2579 N N . HIS A 1 319 ? -31.814 -7.194 19.235 1.00 96.06 319 HIS A N 1
ATOM 2580 C CA . HIS A 1 319 ? -32.965 -6.930 18.367 1.00 96.06 319 HIS A CA 1
ATOM 2581 C C . HIS A 1 319 ? -32.569 -6.219 17.067 1.00 96.06 319 HIS A C 1
ATOM 2583 O O . HIS A 1 319 ? -33.376 -6.055 16.147 1.00 96.06 319 HIS A O 1
ATOM 2589 N N . GLY A 1 320 ? -31.324 -5.759 16.988 1.00 95.56 320 GLY A N 1
ATOM 2590 C CA . GLY A 1 320 ? -30.809 -5.103 15.806 1.00 95.56 320 GLY A CA 1
ATOM 2591 C C . GLY A 1 320 ? -29.364 -4.660 15.918 1.00 95.56 320 GLY A C 1
ATOM 2592 O O . GLY A 1 320 ? -28.743 -4.724 16.983 1.00 95.56 320 GLY A O 1
ATOM 2593 N N . PHE A 1 321 ? -28.848 -4.188 14.789 1.00 96.56 321 PHE A N 1
ATOM 2594 C CA . PHE A 1 321 ? -27.465 -3.753 14.635 1.00 96.56 321 PHE A CA 1
ATOM 2595 C C . PHE A 1 321 ? -27.360 -2.254 14.377 1.00 96.56 321 PHE A C 1
ATOM 2597 O O . PHE A 1 321 ? -28.074 -1.695 13.541 1.00 96.56 321 PHE A O 1
ATOM 2604 N N . ARG A 1 322 ? -26.384 -1.622 15.026 1.00 95.44 322 ARG A N 1
ATOM 2605 C CA . ARG A 1 322 ? -25.753 -0.401 14.534 1.00 95.44 322 ARG A CA 1
ATOM 2606 C C . ARG A 1 322 ? -24.490 -0.817 13.779 1.00 95.44 322 ARG A C 1
ATOM 2608 O O . ARG A 1 322 ? -23.594 -1.407 14.366 1.00 95.44 322 ARG A O 1
ATOM 2615 N N . ILE A 1 323 ? -24.437 -0.577 12.470 1.00 93.94 323 ILE A N 1
ATOM 2616 C CA . ILE A 1 323 ? -23.294 -1.011 11.645 1.00 93.94 323 ILE A CA 1
ATOM 2617 C C . ILE A 1 323 ? -22.249 0.102 11.614 1.00 93.94 323 ILE A C 1
ATOM 2619 O O . ILE A 1 323 ? -22.486 1.169 11.035 1.00 93.94 323 ILE A O 1
ATOM 2623 N N . ASP A 1 324 ? -21.089 -0.142 12.213 1.00 90.75 324 ASP A N 1
ATOM 2624 C CA . ASP A 1 324 ? -19.994 0.820 12.204 1.00 90.75 324 ASP A CA 1
ATOM 2625 C C . ASP A 1 324 ? -19.451 1.029 10.781 1.00 90.75 324 ASP A C 1
ATOM 2627 O O . ASP A 1 324 ? -19.153 0.072 10.064 1.00 90.75 324 ASP A O 1
ATOM 2631 N N . ASN A 1 325 ? -19.331 2.296 10.367 1.00 86.19 325 ASN A N 1
ATOM 2632 C CA . ASN A 1 325 ? -18.778 2.698 9.068 1.00 86.19 325 ASN A CA 1
ATOM 2633 C C . ASN A 1 325 ? -19.343 1.910 7.868 1.00 86.19 325 ASN A C 1
ATOM 2635 O O . ASN A 1 325 ? -18.611 1.499 6.966 1.00 86.19 325 ASN A O 1
ATOM 2639 N N . CYS A 1 326 ? -20.669 1.726 7.844 1.00 89.88 326 CYS A N 1
ATOM 2640 C CA . CYS A 1 326 ? -21.389 0.961 6.818 1.00 89.88 326 CYS A CA 1
ATOM 2641 C C . CYS A 1 326 ? -21.015 1.372 5.379 1.00 89.88 326 CYS A C 1
ATOM 2643 O O . CYS A 1 326 ? -20.797 0.512 4.536 1.00 89.88 326 CYS A O 1
ATOM 2645 N N . HIS A 1 327 ? -20.821 2.672 5.120 1.00 86.44 327 HIS A N 1
ATOM 2646 C CA . HIS A 1 327 ? -20.444 3.204 3.800 1.00 86.44 327 HIS A CA 1
ATOM 2647 C C . HIS A 1 327 ? -19.065 2.742 3.291 1.00 86.44 327 HIS A C 1
ATOM 2649 O O . HIS A 1 327 ? -18.817 2.810 2.094 1.00 86.44 327 HIS A O 1
ATOM 2655 N N . SER A 1 328 ? -18.176 2.298 4.186 1.00 86.75 328 SER A N 1
ATOM 2656 C CA . SER A 1 328 ? -16.855 1.745 3.846 1.00 86.75 328 SER A CA 1
ATOM 2657 C C . SER A 1 328 ? -16.843 0.209 3.861 1.00 86.75 328 SER A C 1
ATOM 2659 O O . SER A 1 328 ? -15.793 -0.402 3.662 1.00 86.75 328 SER A O 1
ATOM 2661 N N . THR A 1 329 ? -17.993 -0.423 4.129 1.00 92.12 329 THR A N 1
ATOM 2662 C CA . THR A 1 329 ? -18.150 -1.882 4.104 1.00 92.12 329 THR A CA 1
ATOM 2663 C C . THR A 1 329 ? -18.564 -2.298 2.692 1.00 92.12 329 THR A C 1
ATOM 2665 O O . THR A 1 329 ? -19.567 -1.779 2.197 1.00 92.12 329 THR A O 1
ATOM 2668 N N . PRO A 1 330 ? -17.850 -3.220 2.018 1.00 92.88 330 PRO A N 1
ATOM 2669 C CA . PRO A 1 330 ? -18.255 -3.676 0.692 1.00 92.88 330 PRO A CA 1
ATOM 2670 C C . PRO A 1 330 ? -19.679 -4.241 0.710 1.00 92.88 330 PRO A C 1
ATOM 2672 O O . PRO A 1 330 ? -20.024 -5.021 1.598 1.00 92.88 330 PRO A O 1
ATOM 2675 N N . ILE A 1 331 ? -20.494 -3.874 -0.284 1.00 94.06 331 ILE A N 1
ATOM 2676 C CA . ILE A 1 331 ? -21.929 -4.211 -0.325 1.00 94.06 331 ILE A CA 1
ATOM 2677 C C . ILE A 1 331 ? -22.151 -5.719 -0.160 1.00 94.06 331 ILE A C 1
ATOM 2679 O O . ILE A 1 331 ? -22.881 -6.128 0.735 1.00 94.06 331 ILE A O 1
ATOM 2683 N N . HIS A 1 332 ? -21.436 -6.539 -0.935 1.00 95.69 332 HIS A N 1
ATOM 2684 C CA . HIS A 1 332 ? -21.566 -8.000 -0.887 1.00 95.69 332 HIS A CA 1
ATOM 2685 C C . HIS A 1 332 ? -21.197 -8.608 0.481 1.00 95.69 332 HIS A C 1
ATOM 2687 O O . HIS A 1 332 ? -21.709 -9.663 0.847 1.00 95.69 332 HIS A O 1
ATOM 2693 N N . VAL A 1 333 ? -20.319 -7.955 1.255 1.00 97.00 333 VAL A N 1
ATOM 2694 C CA . VAL A 1 333 ? -19.995 -8.364 2.631 1.00 97.00 333 VAL A CA 1
ATOM 2695 C C . VAL A 1 333 ? -21.145 -7.997 3.560 1.00 97.00 333 VAL A C 1
ATOM 2697 O O . VAL A 1 333 ? -21.603 -8.835 4.332 1.00 97.00 333 VAL A O 1
ATOM 2700 N N . GLY A 1 334 ? -21.631 -6.756 3.469 1.00 95.69 334 GLY A N 1
ATOM 2701 C CA . GLY A 1 334 ? -22.755 -6.281 4.271 1.00 95.69 334 GLY A CA 1
ATOM 2702 C C . GLY A 1 334 ? -24.016 -7.122 4.063 1.00 95.69 334 GLY A C 1
ATOM 2703 O O . GLY A 1 334 ? -24.629 -7.536 5.043 1.00 95.69 334 GLY A O 1
ATOM 2704 N N . GLU A 1 335 ? -24.361 -7.422 2.808 1.00 96.12 335 GLU A N 1
ATOM 2705 C CA . GLU A 1 335 ? -25.493 -8.280 2.436 1.00 96.12 335 GLU A CA 1
ATOM 2706 C C . GLU A 1 335 ? -25.363 -9.670 3.061 1.00 96.12 335 GLU A C 1
ATOM 2708 O O . GLU A 1 335 ? -26.218 -10.074 3.844 1.00 96.12 335 GLU A O 1
ATOM 2713 N N . ALA A 1 336 ? -24.250 -10.363 2.813 1.00 97.56 336 ALA A N 1
ATOM 2714 C CA . ALA A 1 336 ? -24.048 -11.722 3.300 1.00 97.56 336 ALA A CA 1
ATOM 2715 C C . ALA A 1 336 ? -24.053 -11.827 4.838 1.00 97.56 336 ALA A C 1
ATOM 2717 O O . ALA A 1 336 ? -24.638 -12.758 5.394 1.00 97.56 336 ALA A O 1
ATOM 2718 N N . LEU A 1 337 ? -23.428 -10.878 5.547 1.00 97.88 337 LEU A N 1
ATOM 2719 C CA . LEU A 1 337 ? -23.400 -10.885 7.015 1.00 97.88 337 LEU A CA 1
ATOM 2720 C C . LEU A 1 337 ? -24.764 -10.530 7.625 1.00 97.88 337 LEU A C 1
ATOM 2722 O O . LEU A 1 337 ? -25.138 -11.092 8.657 1.00 97.88 337 LEU A O 1
ATOM 2726 N N . LEU A 1 338 ? -25.527 -9.632 6.995 1.00 97.12 338 LEU A N 1
ATOM 2727 C CA . LEU A 1 338 ? -26.891 -9.314 7.423 1.00 97.12 338 LEU A CA 1
ATOM 2728 C C . LEU A 1 338 ? -27.866 -10.454 7.136 1.00 97.12 338 LEU A C 1
ATOM 2730 O O . LEU A 1 338 ? -28.729 -10.726 7.967 1.00 97.12 338 LEU A O 1
ATOM 2734 N N . ASP A 1 339 ? -27.727 -11.138 6.006 1.00 97.44 339 ASP A N 1
ATOM 2735 C CA . ASP A 1 339 ? -28.565 -12.289 5.676 1.00 97.44 339 ASP A CA 1
ATOM 2736 C C . ASP A 1 339 ? -28.294 -13.445 6.640 1.00 97.44 339 ASP A C 1
ATOM 2738 O O . ASP A 1 339 ? -29.231 -13.978 7.234 1.00 97.44 339 ASP A O 1
ATOM 2742 N N . ALA A 1 340 ? -27.021 -13.732 6.932 1.00 97.94 340 ALA A N 1
ATOM 2743 C CA . ALA A 1 340 ? -26.637 -14.687 7.969 1.00 97.94 340 ALA A CA 1
ATOM 2744 C C . ALA A 1 340 ? -27.222 -14.333 9.350 1.00 97.94 340 ALA A C 1
ATOM 2746 O O . ALA A 1 340 ? -27.654 -15.218 10.088 1.00 97.94 340 ALA A O 1
ATOM 2747 N N . ALA A 1 341 ? -27.256 -13.048 9.708 1.00 97.94 341 ALA A N 1
ATOM 2748 C CA . ALA A 1 341 ? -27.875 -12.584 10.946 1.00 97.94 341 ALA A CA 1
ATOM 2749 C C . ALA A 1 341 ? -29.407 -12.767 10.937 1.00 97.94 341 ALA A C 1
ATOM 2751 O O . ALA A 1 341 ? -29.988 -13.180 11.943 1.00 97.94 341 ALA A O 1
ATOM 2752 N N . ARG A 1 342 ? -30.068 -12.518 9.800 1.00 97.44 342 ARG A N 1
ATOM 2753 C CA . ARG A 1 342 ? -31.526 -12.669 9.637 1.00 97.44 342 ARG A CA 1
ATOM 2754 C C . ARG A 1 342 ? -32.001 -14.118 9.614 1.00 97.44 342 ARG A C 1
ATOM 2756 O O . ARG A 1 342 ? -33.144 -14.369 9.984 1.00 97.44 342 ARG A O 1
ATOM 2763 N N . GLU A 1 343 ? -31.141 -15.070 9.253 1.00 97.69 343 GLU A N 1
ATOM 2764 C CA . GLU A 1 343 ? -31.426 -16.501 9.443 1.00 97.69 343 GLU A CA 1
ATOM 2765 C C . GLU A 1 343 ? -31.695 -16.838 10.918 1.00 97.69 343 GLU A C 1
ATOM 2767 O O . GLU A 1 343 ? -32.497 -17.720 11.215 1.00 97.69 343 GLU A O 1
ATOM 2772 N N . VAL A 1 344 ? -31.027 -16.135 11.839 1.00 97.25 344 VAL A N 1
ATOM 2773 C CA . VAL A 1 344 ? -31.175 -16.324 13.289 1.00 97.25 344 VAL A CA 1
ATOM 2774 C C . VAL A 1 344 ? -32.274 -15.428 13.858 1.00 97.25 344 VAL A C 1
ATOM 2776 O O . VAL A 1 344 ? -33.051 -15.872 14.700 1.00 97.25 344 VAL A O 1
ATOM 2779 N N . ASN A 1 345 ? -32.367 -14.181 13.388 1.00 96.44 345 ASN A N 1
ATOM 2780 C CA . ASN A 1 345 ? -33.391 -13.226 13.802 1.00 96.44 345 ASN A CA 1
ATOM 2781 C C . ASN A 1 345 ? -34.099 -12.610 12.577 1.00 96.44 345 ASN A C 1
ATOM 2783 O O . ASN A 1 345 ? -33.662 -11.575 12.068 1.00 96.44 345 ASN A O 1
ATOM 2787 N N . PRO A 1 346 ? -35.224 -13.189 12.114 1.00 96.38 346 PRO A N 1
ATOM 2788 C CA . PRO A 1 346 ? -35.947 -12.688 10.940 1.00 96.38 346 PRO A CA 1
ATOM 2789 C C . PRO A 1 346 ? -36.473 -11.250 11.077 1.00 96.38 346 PRO A C 1
ATOM 2791 O O . PRO A 1 346 ? -36.733 -10.597 10.070 1.00 96.38 346 PRO A O 1
ATOM 2794 N N . ASN A 1 347 ? -36.610 -10.746 12.309 1.00 94.25 347 ASN A N 1
ATOM 2795 C CA . ASN A 1 347 ? -37.093 -9.396 12.610 1.00 94.25 347 ASN A CA 1
ATOM 2796 C C . ASN A 1 347 ? -35.952 -8.408 12.913 1.00 94.25 347 ASN A C 1
ATOM 2798 O O . ASN A 1 347 ? -36.201 -7.335 13.464 1.00 94.25 347 ASN A O 1
ATOM 2802 N N . LEU A 1 348 ? -34.703 -8.759 12.581 1.00 94.00 348 LEU A N 1
ATOM 2803 C CA . LEU A 1 348 ? -33.531 -7.938 12.867 1.00 94.00 348 LEU A CA 1
ATOM 2804 C C . LEU A 1 348 ? -33.663 -6.530 12.262 1.00 94.00 348 LEU A C 1
ATOM 2806 O O . LEU A 1 348 ? -33.658 -6.339 11.040 1.00 94.00 348 LEU A O 1
ATOM 2810 N N . SER A 1 349 ? -33.710 -5.528 13.137 1.00 85.88 349 SER A N 1
ATOM 2811 C CA . SER A 1 349 ? -33.622 -4.121 12.746 1.00 85.88 349 SER A CA 1
ATOM 2812 C C . SER A 1 349 ? -32.163 -3.716 12.506 1.00 85.88 349 SER A C 1
ATOM 2814 O O . SER A 1 349 ? -31.240 -4.283 13.086 1.00 85.88 349 SER A O 1
ATOM 2816 N N . HIS A 1 350 ? -31.907 -2.745 11.633 1.00 75.88 350 HIS A N 1
ATOM 2817 C CA . HIS A 1 350 ? -30.553 -2.225 11.442 1.00 75.88 350 HIS A CA 1
ATOM 2818 C C . HIS A 1 350 ? -30.580 -0.723 11.175 1.00 75.88 350 HIS A C 1
ATOM 2820 O O . HIS A 1 350 ? -31.484 -0.213 10.515 1.00 75.88 350 HIS A O 1
ATOM 2826 N N . ALA A 1 351 ? -29.583 -0.017 11.701 1.00 65.25 351 ALA A N 1
ATOM 2827 C CA . ALA A 1 351 ? -29.405 1.413 11.515 1.00 65.25 351 ALA A CA 1
ATOM 2828 C C . ALA A 1 351 ? -27.931 1.719 11.236 1.00 65.25 351 ALA A C 1
ATOM 2830 O O . ALA A 1 351 ? -27.081 1.552 12.105 1.00 65.25 351 ALA A O 1
ATOM 2831 N N . SER A 1 352 ? -27.625 2.175 10.023 1.00 55.97 352 SER A N 1
ATOM 2832 C CA . SER A 1 352 ? -26.424 2.963 9.719 1.00 55.97 352 SER A CA 1
ATOM 2833 C C . SER A 1 352 ? -26.491 3.441 8.274 1.00 55.97 352 SER A C 1
ATOM 2835 O O . SER A 1 352 ? -26.485 2.624 7.358 1.00 55.97 352 SER A O 1
ATOM 2837 N N . LEU A 1 353 ? -26.566 4.755 8.069 1.00 52.78 353 LEU A N 1
ATOM 2838 C CA . LEU A 1 353 ? -26.395 5.391 6.766 1.00 52.78 353 LEU A CA 1
ATOM 2839 C C . LEU A 1 353 ? -25.948 6.837 6.984 1.00 52.78 353 LEU A C 1
ATOM 2841 O O . LEU A 1 353 ? -26.692 7.658 7.509 1.00 52.78 353 LEU A O 1
ATOM 2845 N N . PHE A 1 354 ? -24.741 7.144 6.527 1.00 39.22 354 PHE A N 1
ATOM 2846 C CA . PHE A 1 354 ? -24.465 8.430 5.906 1.00 39.22 354 PHE A CA 1
ATOM 2847 C C . PHE A 1 354 ? -23.695 8.124 4.631 1.00 39.22 354 PHE A C 1
ATOM 2849 O O . PHE A 1 354 ? -22.500 7.840 4.671 1.00 39.22 354 PHE A O 1
ATOM 2856 N N . HIS A 1 355 ? -24.416 8.134 3.513 1.00 48.44 355 HIS A N 1
ATOM 2857 C CA . HIS A 1 355 ? -23.814 8.404 2.220 1.00 48.44 355 HIS A CA 1
ATOM 2858 C C . HIS A 1 355 ? -23.853 9.923 2.021 1.00 48.44 355 HIS A C 1
ATOM 2860 O O . HIS A 1 355 ? -24.887 10.545 2.282 1.00 48.44 355 HIS A O 1
ATOM 2866 N N . ARG A 1 356 ? -22.730 10.517 1.614 1.00 38.06 356 ARG A N 1
ATOM 2867 C CA . ARG A 1 356 ? -22.766 11.746 0.814 1.00 38.06 356 ARG A CA 1
ATOM 2868 C C . ARG A 1 356 ? -22.941 11.370 -0.643 1.00 38.06 356 ARG A C 1
ATOM 2870 O O . ARG A 1 356 ? -22.407 10.293 -1.008 1.00 38.06 356 ARG A O 1
#